Protein AF-0000000077837254 (afdb_homodimer)

Secondary structure (DSSP, 8-state):
-TTSTTTS---GGGTTEEEEEEEEEEETTEEEEEETTS-EEEEEE-TTHHHH----TT-EEEEEEPSS-TTEEEEEEEE-HHHHHHHHHTT-S-TT------------/-GGGSGGG---GGGTTEEEEEEEEEEETTEEEEEETTS-EEEEEE-TTHHHH----TT-EEEEEEPSS-TTEEEEEEEE-HHHHHHHHHTT-S-TT------------

Organism: Podarcis muralis (NCBI:txid64176)

pLDDT: mean 82.08, std 22.75, range [23.94, 98.81]

InterPro domains:
  IPR001253 Translation initiation factor 1A (eIF-1A) [MF_00216] (2-94)
  IPR001253 Translation initiation factor 1A (eIF-1A) [PTHR21668] (12-105)
  IPR001253 Translation initiation factor 1A (eIF-1A) [SM00652] (12-94)
  IPR001253 Translation initiation factor 1A (eIF-1A) [TIGR00523] (13-94)
  IPR001253 Translation initiation factor 1A (eIF-1A) [cd05793] (17-93)
  IPR006196 RNA-binding domain, S1, IF1 type [PF01176] (16-77)
  IPR006196 RNA-binding domain, S1, IF1 type [PS50832] (6-80)
  IPR012340 Nucleic acid-binding, OB-fold [G3DSA:2.40.50.140] (2-107)
  IPR012340 Nucleic acid-binding, OB-fold [SSF50249] (5-106)
  IPR018104 Translation initiation factor 1A (eIF-1A), conserved site [PS01262] (25-47)

Structure (mmCIF, N/CA/C/O backbone):
data_AF-0000000077837254-model_v1
#
loop_
_entity.id
_entity.type
_entity.pdbx_description
1 polymer 'Eukaryotic translation initiation factor 4C'
#
loop_
_atom_site.group_PDB
_atom_site.id
_atom_site.type_symbol
_atom_site.label_atom_id
_atom_site.label_alt_id
_atom_site.label_comp_id
_atom_site.label_asym_id
_atom_site.label_entity_id
_atom_site.label_seq_id
_atom_site.pdbx_PDB_ins_code
_atom_site.Cartn_x
_atom_site.Cartn_y
_atom_site.Cartn_z
_atom_site.occupancy
_atom_site.B_iso_or_equiv
_atom_site.auth_seq_id
_atom_site.auth_comp_id
_atom_site.auth_asym_id
_atom_site.auth_atom_id
_atom_site.pdbx_PDB_model_num
ATOM 1 N N . SER A 1 1 ? 32.969 1.731 4.977 1 23.97 1 SER A N 1
ATOM 2 C CA . SER A 1 1 ? 32.344 0.617 4.262 1 23.97 1 SER A CA 1
ATOM 3 C C . SER A 1 1 ? 30.891 0.903 3.941 1 23.97 1 SER A C 1
ATOM 5 O O . SER A 1 1 ? 30.094 1.188 4.84 1 23.97 1 SER A O 1
ATOM 7 N N . PRO A 1 2 ? 30.578 1.571 2.73 1 28.77 2 PRO A N 1
ATOM 8 C CA . PRO A 1 2 ? 29.453 2.449 2.398 1 28.77 2 PRO A CA 1
ATOM 9 C C . PRO A 1 2 ? 28.109 1.746 2.51 1 28.77 2 PRO A C 1
ATOM 11 O O . PRO A 1 2 ? 27.094 2.25 2.004 1 28.77 2 PRO A O 1
ATOM 14 N N . ASN A 1 3 ? 28.156 0.461 2.896 1 29.22 3 ASN A N 1
ATOM 15 C CA . ASN A 1 3 ? 27.172 -0.615 2.805 1 29.22 3 ASN A CA 1
ATOM 16 C C . ASN A 1 3 ? 25.922 -0.305 3.619 1 29.22 3 ASN A C 1
ATOM 18 O O . ASN A 1 3 ? 24.891 -0.941 3.436 1 29.22 3 AS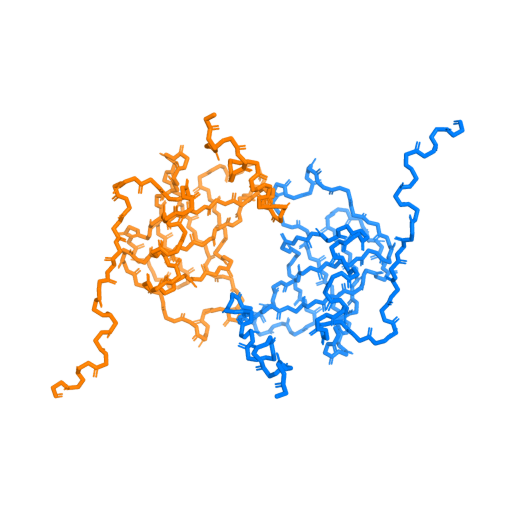N A O 1
ATOM 22 N N . ASN A 1 4 ? 26.156 0.055 4.84 1 29.45 4 ASN A N 1
ATOM 23 C CA . ASN A 1 4 ? 25.188 -0.018 5.918 1 29.45 4 ASN A CA 1
ATOM 24 C C . ASN A 1 4 ? 24.016 0.94 5.688 1 29.45 4 ASN A C 1
ATOM 26 O O . ASN A 1 4 ? 23.203 1.165 6.582 1 29.45 4 ASN A O 1
ATOM 30 N N . ILE A 1 5 ? 24.344 1.927 4.938 1 29.38 5 ILE A N 1
ATOM 31 C CA . ILE A 1 5 ? 23.328 2.975 4.898 1 29.38 5 ILE A CA 1
ATOM 32 C C . ILE A 1 5 ? 22 2.393 4.414 1 29.38 5 ILE A C 1
ATOM 34 O O . ILE A 1 5 ? 20.938 2.775 4.898 1 29.38 5 ILE A O 1
ATOM 38 N N . TYR A 1 6 ? 22.172 1.662 3.24 1 33.12 6 TYR A N 1
ATOM 39 C CA . TYR A 1 6 ? 20.938 1.201 2.623 1 33.12 6 TYR A CA 1
ATOM 40 C C . TYR A 1 6 ? 20.25 0.156 3.494 1 33.12 6 TYR A C 1
ATOM 42 O O . TYR A 1 6 ? 19.25 -0.438 3.09 1 33.12 6 TYR A O 1
ATOM 50 N N . LYS A 1 7 ? 20.969 -0.587 4.305 1 33.69 7 LYS A N 1
ATOM 51 C CA . LYS A 1 7 ? 20.438 -1.605 5.207 1 33.69 7 LYS A CA 1
ATOM 52 C C . LYS A 1 7 ? 19.266 -1.068 6.004 1 33.69 7 LYS A C 1
ATOM 54 O O . LYS A 1 7 ? 18.297 -1.795 6.262 1 33.69 7 LYS A O 1
ATOM 59 N N . ASN A 1 8 ? 19.562 -0.057 6.797 1 32.97 8 ASN A N 1
ATOM 60 C CA . ASN A 1 8 ? 18.5 0.545 7.605 1 32.97 8 ASN A CA 1
ATOM 61 C C . ASN A 1 8 ? 17.391 1.116 6.738 1 32.97 8 ASN A C 1
ATOM 63 O O . ASN A 1 8 ? 16.672 2.025 7.16 1 32.97 8 ASN A O 1
ATOM 67 N N . SER A 1 9 ? 17.656 1.183 5.434 1 35.5 9 SER A N 1
ATOM 68 C CA . SER A 1 9 ? 16.547 1.721 4.664 1 35.5 9 SER A CA 1
ATOM 69 C C . SER A 1 9 ? 15.211 1.13 5.133 1 35.5 9 SER A C 1
ATOM 71 O O . SER A 1 9 ? 14.93 -0.045 4.887 1 35.5 9 SER A O 1
ATOM 73 N N . HIS A 1 10 ? 15.062 1.205 6.391 1 37.94 10 HIS A N 1
ATOM 74 C CA . HIS A 1 10 ? 13.688 1.116 6.879 1 37.94 10 HIS A CA 1
ATOM 75 C C . HIS A 1 10 ? 12.688 1.408 5.766 1 37.94 10 HIS A C 1
ATOM 77 O O . HIS A 1 10 ? 12.516 2.562 5.367 1 37.94 10 HIS A O 1
ATOM 83 N N . ILE A 1 11 ? 12.82 0.745 4.738 1 42.47 11 ILE A N 1
ATOM 84 C CA . ILE A 1 11 ? 11.672 0.995 3.869 1 42.47 11 ILE A CA 1
ATOM 85 C C . ILE A 1 11 ? 10.469 1.408 4.711 1 42.47 11 ILE A C 1
ATOM 87 O O . ILE A 1 11 ? 9.93 0.603 5.473 1 42.47 11 ILE A O 1
ATOM 91 N N . TRP A 1 12 ? 10.516 2.5 5.426 1 45.56 12 TR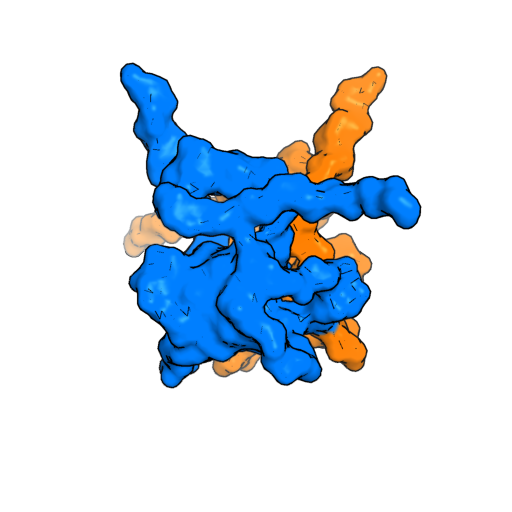P A N 1
ATOM 92 C CA . TRP A 1 12 ? 9.555 3.238 6.238 1 45.56 12 TRP A CA 1
ATOM 93 C C . TRP A 1 12 ? 8.18 2.586 6.184 1 45.56 12 TRP A C 1
ATOM 95 O O . TRP A 1 12 ? 7.5 2.465 7.203 1 45.56 12 TRP A O 1
ATOM 105 N N . GLY A 1 13 ? 7.629 2.568 5.02 1 50.31 13 GLY A N 1
ATOM 106 C CA . GLY A 1 13 ? 6.215 2.398 4.742 1 50.31 13 GLY A CA 1
ATOM 107 C C . GLY A 1 13 ? 5.73 0.974 4.949 1 50.31 13 GLY A C 1
ATOM 108 O O . GLY A 1 13 ? 4.617 0.627 4.559 1 50.31 13 GLY A O 1
ATOM 109 N N . LYS A 1 14 ? 6.664 0.1 5.477 1 61.06 14 LYS A N 1
ATOM 110 C CA . LYS A 1 14 ? 6.297 -1.278 5.164 1 61.06 14 LYS A CA 1
ATOM 111 C C . LYS A 1 14 ? 5.629 -1.952 6.359 1 61.06 14 LYS A C 1
ATOM 113 O O . LYS A 1 14 ? 5.547 -3.18 6.418 1 61.06 14 LYS A O 1
ATOM 118 N N . TYR A 1 15 ? 5.359 -1.243 7.398 1 76.88 15 TYR A N 1
ATOM 119 C CA . TYR A 1 15 ? 4.723 -2.082 8.406 1 76.88 15 TYR A CA 1
ATOM 120 C C . TYR A 1 15 ? 3.459 -2.732 7.859 1 76.88 15 TYR A C 1
ATOM 122 O O . TYR A 1 15 ? 2.65 -2.074 7.199 1 76.88 15 TYR A O 1
ATOM 130 N N . GLY A 1 16 ? 3.41 -3.975 8.055 1 87.44 16 GLY A N 1
ATOM 131 C CA . GLY A 1 16 ? 2.248 -4.742 7.629 1 87.44 16 GLY A CA 1
ATOM 132 C C . GLY A 1 16 ? 2.264 -5.082 6.152 1 87.44 16 GLY A C 1
ATOM 133 O O . GLY A 1 16 ? 1.238 -5.469 5.586 1 87.44 16 GLY A O 1
ATOM 134 N N . GLN A 1 17 ? 3.371 -4.812 5.59 1 90.25 17 GLN A N 1
ATOM 135 C CA . GLN A 1 17 ? 3.49 -5.117 4.164 1 90.25 17 GLN A CA 1
ATOM 136 C C . GLN A 1 17 ? 4.586 -6.148 3.914 1 90.25 17 GLN A C 1
ATOM 138 O O . GLN A 1 17 ? 5.492 -6.316 4.734 1 90.25 17 GLN A O 1
ATOM 143 N N . GLU A 1 18 ? 4.445 -6.938 2.836 1 93.44 18 GLU A N 1
ATOM 144 C CA . GLU A 1 18 ? 5.406 -7.961 2.451 1 93.44 18 GLU A CA 1
ATOM 145 C C . GLU A 1 18 ? 5.547 -8.047 0.934 1 93.44 18 GLU A C 1
ATOM 147 O O . GLU A 1 18 ? 4.559 -7.926 0.207 1 93.44 18 GLU A O 1
ATOM 152 N N . TYR A 1 19 ? 6.789 -8.211 0.525 1 95.5 19 TYR A N 1
ATOM 153 C CA . TYR A 1 19 ? 6.965 -8.586 -0.873 1 95.5 19 TYR A CA 1
ATOM 154 C C . TYR A 1 19 ? 6.543 -10.031 -1.107 1 95.5 19 TYR A C 1
ATOM 156 O O . TYR A 1 19 ? 6.648 -10.867 -0.207 1 95.5 19 TYR A O 1
ATOM 164 N N . ALA A 1 20 ? 6.141 -10.258 -2.305 1 97.62 20 ALA A N 1
ATOM 165 C CA . ALA A 1 20 ? 5.672 -11.602 -2.609 1 97.62 20 ALA A CA 1
ATOM 166 C C . ALA A 1 20 ? 5.812 -11.906 -4.098 1 97.62 20 ALA A C 1
ATOM 168 O O . ALA A 1 20 ? 5.926 -10.992 -4.918 1 97.62 20 ALA A O 1
ATOM 169 N N . GLN A 1 21 ? 5.852 -13.25 -4.387 1 98.25 21 GLN A N 1
ATOM 170 C CA . GLN A 1 21 ? 5.801 -13.766 -5.75 1 98.25 21 GLN A CA 1
ATOM 171 C C . GLN A 1 21 ? 4.434 -14.375 -6.055 1 98.25 21 GLN A C 1
ATOM 173 O O . GLN A 1 21 ? 3.93 -15.195 -5.289 1 98.25 21 GLN A O 1
ATOM 178 N N . VAL A 1 22 ? 3.852 -13.906 -7.172 1 98.38 22 VAL A N 1
ATOM 179 C CA . VAL A 1 22 ? 2.576 -14.492 -7.57 1 98.38 22 VAL A CA 1
ATOM 180 C C . VAL A 1 22 ? 2.785 -15.945 -7.992 1 98.38 22 VAL A C 1
ATOM 182 O O . VAL A 1 22 ? 3.613 -16.234 -8.859 1 98.38 22 VAL A O 1
ATOM 185 N N . ILE A 1 23 ? 1.998 -16.797 -7.43 1 98.25 23 ILE A N 1
ATOM 186 C CA . ILE A 1 23 ? 2.113 -18.234 -7.707 1 98.25 23 ILE A CA 1
ATOM 187 C C . ILE A 1 23 ? 1.042 -18.641 -8.711 1 98.25 23 ILE A C 1
ATOM 189 O O . ILE A 1 23 ? 1.276 -19.516 -9.547 1 98.25 23 ILE A O 1
ATOM 193 N N . LYS A 1 24 ? -0.115 -18.047 -8.531 1 98.38 24 LYS A N 1
ATOM 194 C CA . LYS A 1 24 ? -1.233 -18.453 -9.383 1 98.38 24 LYS A CA 1
ATOM 195 C C . LYS A 1 24 ? -2.336 -17.406 -9.383 1 98.38 24 LYS A C 1
ATOM 197 O O . LYS A 1 24 ? -2.664 -16.844 -8.328 1 98.38 24 LYS A O 1
ATOM 202 N N . MET A 1 25 ? -2.908 -17.281 -10.609 1 98.06 25 MET A N 1
ATOM 203 C CA . MET A 1 25 ? -4.086 -16.438 -10.719 1 98.06 25 MET A CA 1
ATOM 204 C C . MET A 1 25 ? -5.363 -17.234 -10.461 1 98.06 25 MET A C 1
ATOM 206 O O . MET A 1 25 ? -5.512 -18.344 -10.953 1 98.06 25 MET A O 1
ATOM 210 N N . LEU A 1 26 ? -6.301 -16.625 -9.695 1 97.75 26 LEU A N 1
ATOM 211 C CA . LEU A 1 26 ? -7.512 -17.359 -9.328 1 97.75 26 LEU A CA 1
ATOM 212 C C . LEU A 1 26 ? -8.734 -16.766 -10.023 1 97.75 26 LEU A C 1
ATOM 214 O O . LEU A 1 26 ? -9.781 -17.406 -10.102 1 97.75 26 LEU A O 1
ATOM 218 N N . GLY A 1 27 ? -8.562 -15.57 -10.477 1 95.75 27 GLY A N 1
ATOM 219 C CA . GLY A 1 27 ? -9.68 -14.898 -11.117 1 95.75 27 GLY A CA 1
ATOM 220 C C . GLY A 1 27 ? -10.469 -14.016 -10.164 1 95.75 27 GLY A C 1
ATOM 221 O O . GLY A 1 27 ? -10.266 -14.062 -8.953 1 95.75 27 GLY A O 1
ATOM 222 N N . ASN A 1 28 ? -11.273 -13.117 -10.742 1 94.62 28 ASN A N 1
ATOM 223 C CA . ASN A 1 28 ? -12.117 -12.203 -9.977 1 94.62 28 ASN A CA 1
ATOM 224 C C . ASN A 1 28 ? -11.297 -11.352 -9.016 1 94.62 28 ASN A C 1
ATOM 226 O O . ASN A 1 28 ? -11.648 -11.211 -7.84 1 94.62 28 ASN A O 1
ATOM 230 N N . GLY A 1 29 ? -10.086 -10.977 -9.43 1 94.06 29 GLY A N 1
ATOM 231 C CA . GLY A 1 29 ? -9.234 -10.109 -8.633 1 94.06 29 GLY A CA 1
ATOM 232 C C . GLY A 1 29 ? -8.5 -10.844 -7.523 1 94.06 29 GLY A C 1
ATOM 233 O O . GLY A 1 29 ? -8.102 -10.242 -6.527 1 94.06 29 GLY A O 1
ATOM 234 N N . ARG A 1 30 ? -8.438 -12.047 -7.645 1 97.38 30 ARG A N 1
ATOM 235 C CA . ARG A 1 30 ? -7.777 -12.836 -6.617 1 97.38 30 ARG A CA 1
ATOM 236 C C . ARG A 1 30 ? -6.578 -13.586 -7.195 1 97.38 30 ARG A C 1
ATOM 238 O O . ARG A 1 30 ? -6.551 -13.898 -8.391 1 97.38 30 ARG A O 1
ATOM 245 N N . LEU A 1 31 ? -5.617 -13.789 -6.375 1 98.38 31 LEU A N 1
ATOM 246 C CA . LEU A 1 31 ? -4.441 -14.586 -6.719 1 98.38 31 LEU A CA 1
ATOM 247 C C . LEU A 1 31 ? -3.836 -15.227 -5.477 1 98.38 31 LEU A C 1
ATOM 249 O O . LEU A 1 31 ? -4.191 -14.867 -4.352 1 98.38 31 LEU A O 1
ATOM 253 N N . GLU A 1 32 ? -3.057 -16.188 -5.629 1 98.81 32 GLU A N 1
ATOM 254 C CA . GLU A 1 32 ? -2.197 -16.75 -4.594 1 98.81 32 GLU A CA 1
ATOM 255 C C . GLU A 1 32 ? -0.757 -16.266 -4.746 1 98.81 32 GLU A C 1
ATOM 257 O O . GLU A 1 32 ? -0.212 -16.266 -5.852 1 98.81 32 GLU A O 1
ATOM 262 N N . ALA A 1 33 ? -0.198 -15.898 -3.641 1 98.62 33 ALA A N 1
ATOM 263 C CA . ALA A 1 33 ? 1.182 -15.422 -3.676 1 98.62 33 ALA A CA 1
ATOM 264 C C . ALA A 1 33 ? 2.006 -16.031 -2.547 1 98.62 33 ALA A C 1
ATOM 266 O O . ALA A 1 33 ? 1.485 -16.281 -1.458 1 98.62 33 ALA A O 1
ATOM 267 N N . LEU A 1 34 ? 3.246 -16.266 -2.801 1 98.38 34 LEU A N 1
ATOM 268 C CA . LEU A 1 34 ? 4.219 -16.641 -1.78 1 98.38 34 LEU A CA 1
ATOM 269 C C . LEU A 1 34 ? 4.992 -15.414 -1.296 1 98.38 34 LEU A C 1
ATOM 271 O O . LEU A 1 34 ? 5.785 -14.844 -2.045 1 98.38 34 LEU A O 1
ATOM 275 N N . CYS A 1 35 ? 4.688 -15.109 -0.062 1 97.5 35 CYS A N 1
ATOM 276 C CA . CYS A 1 35 ? 5.422 -13.992 0.526 1 97.5 35 CYS A CA 1
ATOM 277 C C . CYS A 1 35 ? 6.836 -14.414 0.913 1 97.5 35 CYS A C 1
ATOM 279 O O . CYS A 1 35 ? 7.074 -15.586 1.236 1 97.5 35 CYS A O 1
ATOM 281 N N . PHE A 1 36 ? 7.707 -13.469 0.94 1 95.88 36 PHE A N 1
ATOM 282 C CA . PHE A 1 36 ? 9.102 -13.828 1.157 1 95.88 36 PHE A CA 1
ATOM 283 C C . PHE A 1 36 ? 9.406 -13.961 2.646 1 95.88 36 PHE A C 1
ATOM 285 O O . PHE A 1 36 ? 10.547 -14.211 3.035 1 95.88 36 PHE A O 1
ATOM 292 N N . ASP A 1 37 ? 8.344 -13.812 3.395 1 94.25 37 ASP A N 1
ATOM 293 C CA . ASP A 1 37 ? 8.43 -14.289 4.773 1 94.25 37 ASP A CA 1
ATOM 294 C C . ASP A 1 37 ? 8.164 -15.789 4.852 1 94.25 37 ASP A C 1
ATOM 296 O O . ASP A 1 37 ? 8.156 -16.375 5.941 1 94.25 37 ASP A O 1
ATOM 300 N N . GLY A 1 38 ? 7.805 -16.344 3.734 1 95.94 38 GLY A N 1
ATOM 301 C CA . GLY A 1 38 ? 7.66 -17.781 3.635 1 95.94 38 GLY A CA 1
ATOM 302 C C . GLY A 1 38 ? 6.215 -18.25 3.672 1 95.94 38 GLY A C 1
ATOM 303 O O . GLY A 1 38 ? 5.934 -19.438 3.535 1 95.94 38 GLY A O 1
ATOM 304 N N . VAL A 1 39 ? 5.301 -17.344 3.74 1 97.38 39 VAL A N 1
ATOM 305 C CA . VAL A 1 39 ? 3.896 -17.703 3.895 1 97.38 39 VAL A CA 1
ATOM 306 C C . VAL A 1 39 ? 3.17 -17.547 2.562 1 97.38 39 VAL A C 1
ATOM 308 O O . VAL A 1 39 ? 3.307 -16.516 1.892 1 97.38 39 VAL A O 1
ATOM 311 N N . LYS A 1 40 ? 2.484 -18.594 2.229 1 98.31 40 LYS A N 1
ATOM 312 C CA . LYS A 1 40 ? 1.592 -18.516 1.075 1 98.31 40 LYS A CA 1
ATOM 313 C C . LYS A 1 40 ? 0.246 -17.906 1.458 1 98.31 40 LYS A C 1
ATOM 315 O O . LYS A 1 40 ? -0.373 -18.328 2.439 1 98.31 40 LYS A O 1
ATOM 320 N N . ARG A 1 41 ? -0.187 -16.922 0.69 1 98.56 41 ARG A N 1
ATOM 321 C CA . ARG A 1 41 ? -1.412 -16.219 1.062 1 98.56 41 ARG A CA 1
ATOM 322 C C . ARG A 1 41 ? -2.344 -16.078 -0.136 1 98.56 41 ARG A C 1
ATOM 324 O O . ARG A 1 41 ? -1.886 -15.859 -1.26 1 98.56 41 ARG A O 1
ATOM 331 N N . LEU A 1 42 ? -3.691 -16.156 0.124 1 98.44 42 LEU A N 1
ATOM 332 C CA . LEU A 1 42 ? -4.711 -15.688 -0.813 1 98.44 42 LEU A CA 1
ATOM 333 C C . LEU A 1 42 ? -4.781 -14.164 -0.829 1 98.44 42 LEU A C 1
ATOM 335 O O . LEU A 1 42 ? -5.023 -13.539 0.205 1 98.44 42 LEU A O 1
ATOM 339 N N . CYS A 1 43 ? -4.609 -13.609 -1.987 1 97.81 43 CYS A N 1
ATOM 340 C CA . CYS A 1 43 ? -4.531 -12.156 -2.084 1 97.81 43 CYS A CA 1
ATOM 341 C C . CYS A 1 43 ? -5.664 -11.602 -2.939 1 97.81 43 CYS A C 1
ATOM 343 O O . CYS A 1 43 ? -6.098 -12.25 -3.896 1 97.81 43 CYS A O 1
ATOM 345 N N . HIS A 1 44 ? -6.055 -10.398 -2.527 1 95 44 HIS A N 1
ATOM 346 C CA . HIS A 1 44 ? -7.023 -9.641 -3.312 1 95 44 HIS A CA 1
ATOM 347 C C . HIS A 1 44 ? -6.383 -8.406 -3.934 1 95 44 HIS A C 1
ATOM 349 O O . HIS A 1 44 ? -5.672 -7.66 -3.252 1 95 44 HIS A O 1
ATOM 355 N N . ILE A 1 45 ? -6.562 -8.32 -5.238 1 93.94 45 ILE A N 1
ATOM 356 C CA . ILE A 1 45 ? -6.086 -7.113 -5.914 1 93.94 45 ILE A CA 1
ATOM 357 C C . ILE A 1 45 ? -7.031 -5.949 -5.625 1 93.94 45 ILE A C 1
ATOM 359 O O . ILE A 1 45 ? -8.188 -5.965 -6.047 1 93.94 45 ILE A O 1
ATOM 363 N N . ARG A 1 46 ? -6.48 -4.961 -5.07 1 84.19 46 ARG A N 1
ATOM 364 C CA . ARG A 1 46 ? -7.375 -3.947 -4.516 1 84.19 46 ARG A CA 1
ATOM 365 C C . ARG A 1 46 ? -7.574 -2.797 -5.5 1 84.19 46 ARG A C 1
ATOM 367 O O . ARG A 1 46 ? -6.629 -2.375 -6.168 1 84.19 46 ARG A O 1
ATOM 374 N N . GLY A 1 47 ? -8.859 -2.453 -5.516 1 83.19 47 GLY A N 1
ATOM 375 C CA . GLY A 1 47 ? -9.266 -1.157 -6.035 1 83.19 47 GLY A CA 1
ATOM 376 C C . GLY A 1 47 ? -8.984 -0.993 -7.516 1 83.19 47 GLY A C 1
ATOM 377 O O . GLY A 1 47 ? -9.336 -1.858 -8.32 1 83.19 47 GLY A O 1
ATOM 378 N N . LYS A 1 48 ? -8.398 0.161 -7.73 1 87.19 48 LYS A N 1
ATOM 379 C CA . LYS A 1 48 ? -8.172 0.586 -9.109 1 87.19 48 LYS A CA 1
ATOM 380 C C . LYS A 1 48 ? -6.961 -0.121 -9.711 1 87.19 48 LYS A C 1
ATOM 382 O O . LYS A 1 48 ? -6.773 -0.119 -10.93 1 87.19 48 LYS A O 1
ATOM 387 N N . LEU A 1 49 ? -6.285 -0.808 -8.852 1 86.81 49 LEU A N 1
ATOM 388 C CA . LEU A 1 49 ? -5.18 -1.609 -9.359 1 86.81 49 LEU A CA 1
ATOM 389 C C . LEU A 1 49 ? -5.68 -2.684 -10.32 1 86.81 49 LEU A C 1
ATOM 391 O O . LEU A 1 49 ? -5.008 -3.008 -11.297 1 86.81 49 LEU A O 1
ATOM 395 N N . ARG A 1 50 ? -6.789 -3.217 -10.039 1 88.62 50 ARG A N 1
ATOM 396 C CA . ARG A 1 50 ? -7.336 -4.301 -10.852 1 88.62 50 ARG A CA 1
ATOM 397 C C . ARG A 1 50 ? -7.629 -3.832 -12.273 1 88.62 50 ARG A C 1
ATOM 399 O O . ARG A 1 50 ? -7.531 -4.613 -13.219 1 88.62 50 ARG A O 1
ATOM 406 N N . LYS A 1 51 ? -7.922 -2.596 -12.406 1 86.38 51 LYS A N 1
ATOM 407 C CA . LYS A 1 51 ? -8.289 -2.062 -13.711 1 86.38 51 LYS A CA 1
ATOM 408 C C . LYS A 1 51 ? -7.066 -1.538 -14.461 1 86.38 51 LYS A C 1
ATOM 410 O O . LYS A 1 51 ? -7.074 -1.447 -15.688 1 86.38 51 LYS A O 1
ATOM 415 N N . LYS A 1 52 ? -6.07 -1.322 -13.758 1 84.5 52 LYS A N 1
ATOM 416 C CA . LYS A 1 52 ? -4.98 -0.564 -14.367 1 84.5 52 LYS A CA 1
ATOM 417 C C . LYS A 1 52 ? -3.742 -1.434 -14.555 1 84.5 52 LYS A C 1
ATOM 419 O O . LYS A 1 52 ? -2.971 -1.229 -15.492 1 84.5 52 LYS A O 1
ATOM 424 N N . VAL A 1 53 ? -3.514 -2.264 -13.68 1 85.75 53 VAL A N 1
ATOM 425 C CA . VAL A 1 53 ? -2.268 -3.021 -13.727 1 85.75 53 VAL A CA 1
ATOM 426 C C . VAL A 1 53 ? -2.566 -4.496 -14 1 85.75 53 VAL A C 1
ATOM 428 O O . VAL A 1 53 ? -3.336 -5.125 -13.266 1 85.75 53 VAL A O 1
ATOM 431 N N . TRP A 1 54 ? -1.982 -4.988 -15.008 1 90.06 54 TRP A N 1
ATOM 432 C CA . TRP A 1 54 ? -2.07 -6.414 -15.289 1 90.06 54 TRP A CA 1
ATOM 433 C C . TRP A 1 54 ? -1.062 -7.199 -14.461 1 90.06 54 TRP A C 1
ATOM 435 O O . TRP A 1 54 ? 0.135 -6.902 -14.484 1 90.06 54 TRP A O 1
ATOM 445 N N . ILE A 1 55 ? -1.571 -8.062 -13.75 1 93.75 55 ILE A N 1
ATOM 446 C CA . ILE A 1 55 ? -0.732 -8.914 -12.914 1 93.75 55 ILE A CA 1
ATOM 447 C C . ILE A 1 55 ? -0.775 -10.352 -13.422 1 93.75 55 ILE A C 1
ATOM 449 O O . ILE A 1 55 ? -1.847 -10.875 -13.734 1 93.75 55 ILE A O 1
ATOM 453 N N . ASN A 1 56 ? 0.408 -10.992 -13.445 1 96 56 ASN A N 1
ATOM 454 C CA . ASN A 1 56 ? 0.543 -12.359 -13.938 1 96 56 ASN A CA 1
ATOM 455 C C . ASN A 1 56 ? 1.312 -13.234 -12.953 1 96 56 ASN A C 1
ATOM 457 O O . ASN A 1 56 ? 1.913 -12.734 -12.008 1 96 56 ASN A O 1
ATOM 461 N N . THR A 1 57 ? 1.212 -14.547 -13.18 1 96.88 57 THR A N 1
ATOM 462 C CA . THR A 1 57 ? 2.035 -15.492 -12.43 1 96.88 57 THR A CA 1
ATOM 463 C C . THR A 1 57 ? 3.51 -15.117 -12.523 1 96.88 57 THR A C 1
ATOM 465 O O . THR A 1 57 ? 3.988 -14.703 -13.578 1 96.88 57 THR A O 1
ATOM 468 N N . SER A 1 58 ? 4.203 -15.164 -11.406 1 97.38 58 SER A N 1
ATOM 469 C CA . SER A 1 58 ? 5.637 -14.961 -11.234 1 97.38 58 SER A CA 1
ATOM 470 C C . SER A 1 58 ? 5.969 -13.484 -11.062 1 97.38 58 SER A C 1
ATOM 472 O O . SER A 1 58 ? 7.105 -13.125 -10.758 1 97.38 58 SER A O 1
ATOM 474 N N . ASP A 1 59 ? 4.973 -12.648 -11.227 1 96.06 59 ASP A N 1
ATOM 475 C CA . ASP A 1 59 ? 5.223 -11.234 -10.961 1 96.06 59 ASP A CA 1
ATOM 476 C C . ASP A 1 59 ? 5.617 -11.016 -9.5 1 96.06 59 ASP A C 1
ATOM 478 O O . ASP A 1 59 ? 5.258 -11.805 -8.633 1 96.06 59 ASP A O 1
ATOM 482 N N . ILE A 1 60 ? 6.387 -9.906 -9.305 1 96.12 60 ILE A N 1
ATOM 483 C CA . ILE A 1 60 ? 6.723 -9.453 -7.961 1 96.12 60 ILE A CA 1
ATOM 484 C C . ILE A 1 60 ? 5.75 -8.367 -7.527 1 96.12 60 ILE A C 1
ATOM 486 O O . ILE A 1 60 ? 5.512 -7.402 -8.266 1 96.12 60 ILE A O 1
ATOM 490 N N . ILE A 1 61 ? 5.148 -8.586 -6.301 1 95.19 61 ILE A N 1
ATOM 491 C CA . ILE A 1 61 ? 4.152 -7.645 -5.801 1 95.19 61 ILE A CA 1
ATOM 492 C C . ILE A 1 61 ? 4.461 -7.285 -4.348 1 95.19 61 ILE A C 1
ATOM 494 O O . ILE A 1 61 ? 5.238 -7.973 -3.686 1 95.19 61 ILE A O 1
ATOM 498 N N . LEU A 1 62 ? 3.91 -6.172 -3.947 1 92.88 62 LEU A N 1
ATOM 499 C CA . LEU A 1 62 ? 3.803 -5.805 -2.539 1 92.88 62 LEU A CA 1
ATOM 500 C C . LEU A 1 62 ? 2.396 -6.078 -2.014 1 92.88 62 LEU A C 1
ATOM 502 O O . LEU A 1 62 ? 1.408 -5.699 -2.648 1 92.88 62 LEU A O 1
ATOM 506 N N . VAL A 1 63 ? 2.318 -6.695 -0.883 1 95.06 63 VAL A N 1
ATOM 507 C CA . VAL A 1 63 ? 0.998 -6.984 -0.333 1 95.06 63 VAL A CA 1
ATOM 508 C C . VAL A 1 63 ? 0.875 -6.375 1.062 1 95.06 63 VAL A C 1
ATOM 510 O O . VAL A 1 63 ? 1.87 -6.238 1.777 1 95.06 63 VAL A O 1
ATOM 513 N N . GLY A 1 64 ? -0.286 -6.02 1.413 1 93.31 64 GLY A N 1
ATOM 514 C CA . GLY A 1 64 ? -0.642 -5.637 2.77 1 93.31 64 GLY A CA 1
ATOM 515 C C . GLY A 1 64 ? -1.243 -6.777 3.572 1 93.31 64 GLY A C 1
ATOM 516 O O . GLY A 1 64 ? -2.26 -7.352 3.178 1 93.31 64 GLY A O 1
ATOM 517 N N . LEU A 1 65 ? -0.665 -6.973 4.703 1 94.19 65 LEU A N 1
ATOM 518 C CA . LEU A 1 65 ? -1.116 -8.086 5.531 1 94.19 65 LEU A CA 1
ATOM 519 C C . LEU A 1 65 ? -2.375 -7.715 6.305 1 94.19 65 LEU A C 1
ATOM 521 O O . LEU A 1 65 ? -2.535 -6.562 6.723 1 94.19 65 LEU A O 1
ATOM 525 N N . ARG A 1 66 ? -3.24 -8.734 6.547 1 91.88 66 ARG A N 1
ATOM 526 C CA . ARG A 1 66 ? -4.508 -8.508 7.234 1 91.88 66 ARG A CA 1
ATOM 527 C C . ARG A 1 66 ? -4.391 -8.812 8.727 1 91.88 66 ARG A C 1
ATOM 529 O O . ARG A 1 66 ? -3.521 -9.586 9.133 1 91.88 66 ARG A O 1
ATOM 536 N N . ASP A 1 67 ? -5.406 -8.234 9.461 1 88.75 67 ASP A N 1
ATOM 537 C CA . ASP A 1 67 ? -5.523 -8.539 10.883 1 88.75 6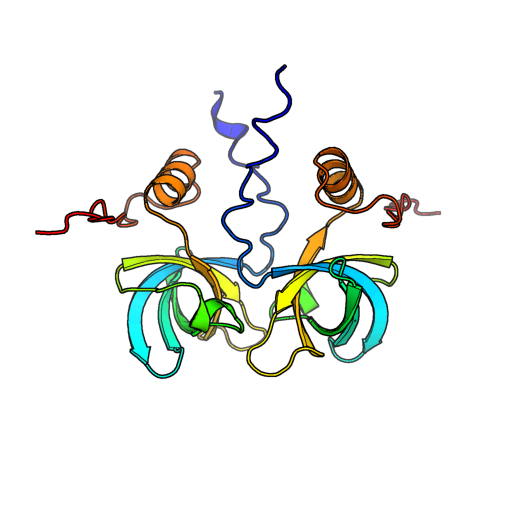7 ASP A CA 1
ATOM 538 C C . ASP A 1 67 ? -6.289 -9.836 11.109 1 88.75 67 ASP A C 1
ATOM 540 O O . ASP A 1 67 ? -7.387 -10.016 10.57 1 88.75 67 ASP A O 1
ATOM 544 N N . TYR A 1 68 ? -5.797 -10.672 11.797 1 89.62 68 TYR A N 1
ATOM 545 C CA . TYR A 1 68 ? -6.445 -11.883 12.289 1 89.62 68 TYR A CA 1
ATOM 546 C C . TYR A 1 68 ? -6.594 -12.914 11.172 1 89.62 68 TYR A C 1
ATOM 548 O O . TYR A 1 68 ? -7.316 -13.906 11.328 1 89.62 68 TYR A O 1
ATOM 556 N N . GLN A 1 69 ? -6.129 -12.664 9.93 1 93.69 69 GLN A N 1
ATOM 557 C CA . GLN A 1 69 ? -6.133 -13.594 8.805 1 93.69 69 GLN A CA 1
ATOM 558 C C . GLN A 1 69 ? -4.754 -13.664 8.148 1 93.69 69 GLN A C 1
ATOM 560 O O . GLN A 1 69 ? -4.539 -13.102 7.078 1 93.69 69 GLN A O 1
ATOM 565 N N . ASP A 1 70 ? -4.02 -14.547 8.648 1 93.5 70 ASP A N 1
ATOM 566 C CA . ASP A 1 70 ? -2.621 -14.594 8.234 1 93.5 70 ASP A CA 1
ATOM 567 C C . ASP A 1 70 ? -2.477 -15.203 6.844 1 93.5 70 ASP A C 1
ATOM 569 O O . ASP A 1 70 ? -1.464 -15 6.172 1 93.5 70 ASP A O 1
ATOM 573 N N . ASN A 1 71 ? -3.516 -15.891 6.48 1 97 71 ASN A N 1
ATOM 574 C CA . ASN A 1 71 ? -3.443 -16.578 5.191 1 97 71 ASN A CA 1
ATOM 575 C C . ASN A 1 71 ? -4.012 -15.711 4.066 1 97 71 ASN A C 1
ATOM 577 O O . ASN A 1 71 ? -4.156 -16.172 2.938 1 97 71 ASN A O 1
ATOM 581 N N . LYS A 1 72 ? -4.309 -14.461 4.359 1 96.62 72 LYS A N 1
ATOM 582 C CA . LYS A 1 72 ? -4.84 -13.555 3.35 1 96.62 72 LYS A CA 1
ATOM 583 C C . LYS A 1 72 ? -4.078 -12.227 3.346 1 96.62 72 LYS A C 1
ATOM 585 O O . LYS A 1 72 ? -3.48 -11.844 4.355 1 96.62 72 LYS A O 1
ATOM 590 N N . ALA A 1 73 ? -4.109 -11.523 2.193 1 96.12 73 ALA A N 1
ATOM 591 C CA . ALA A 1 73 ? -3.463 -10.227 2.045 1 96.12 73 ALA A CA 1
ATOM 592 C C . ALA A 1 73 ? -4.09 -9.43 0.903 1 96.12 73 ALA A C 1
ATOM 594 O O . ALA A 1 73 ? -4.941 -9.945 0.172 1 96.12 73 ALA A O 1
ATOM 595 N N . ASP A 1 74 ? -3.74 -8.18 0.805 1 93.94 74 ASP A N 1
ATOM 596 C CA . ASP A 1 74 ? -4.191 -7.297 -0.27 1 93.94 74 ASP A CA 1
ATOM 597 C C . ASP A 1 74 ? -3.012 -6.805 -1.106 1 93.94 74 ASP A C 1
ATOM 599 O O . ASP A 1 74 ? -1.999 -6.363 -0.56 1 93.94 74 ASP A O 1
ATOM 603 N N . VAL A 1 75 ? -3.234 -6.852 -2.365 1 94.69 75 VAL A N 1
ATOM 604 C CA . VAL A 1 75 ? -2.168 -6.398 -3.252 1 94.69 75 VAL A CA 1
ATOM 605 C C . VAL A 1 75 ? -2.131 -4.871 -3.275 1 94.69 75 VAL A C 1
ATOM 607 O O . VAL A 1 75 ? -3.152 -4.223 -3.514 1 94.69 75 VAL A O 1
ATOM 610 N N . ILE A 1 76 ? -1.055 -4.402 -3.072 1 89.69 76 ILE A N 1
ATOM 611 C CA . ILE A 1 76 ? -0.855 -2.959 -3.012 1 89.69 76 ILE A CA 1
ATOM 612 C C . ILE A 1 76 ? -0.265 -2.465 -4.332 1 89.69 76 ILE A C 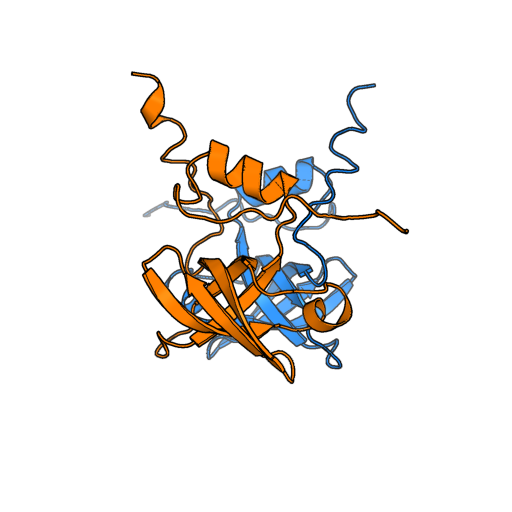1
ATOM 614 O O . ILE A 1 76 ? -0.696 -1.44 -4.863 1 89.69 76 ILE A O 1
ATOM 618 N N . LEU A 1 77 ? 0.75 -3.164 -4.875 1 90.06 77 LEU A N 1
ATOM 619 C CA . LEU A 1 77 ? 1.339 -2.756 -6.145 1 90.06 77 LEU A CA 1
ATOM 620 C C . LEU A 1 77 ? 2.121 -3.902 -6.773 1 90.06 77 LEU A C 1
ATOM 622 O O . LEU A 1 77 ? 2.422 -4.895 -6.109 1 90.06 77 LEU A O 1
ATOM 626 N N . LYS A 1 78 ? 2.381 -3.723 -8.031 1 92.31 78 LYS A N 1
ATOM 627 C CA . LYS A 1 78 ? 3.223 -4.621 -8.82 1 92.31 78 LYS A CA 1
ATOM 628 C C . LYS A 1 78 ? 4.555 -3.961 -9.164 1 92.31 78 LYS A C 1
ATOM 630 O O . LYS A 1 78 ? 4.598 -2.768 -9.477 1 92.31 78 LYS A O 1
ATOM 635 N N . TYR A 1 79 ? 5.621 -4.727 -9.141 1 92.5 79 TYR A N 1
ATOM 636 C CA . TYR A 1 79 ? 6.934 -4.266 -9.578 1 92.5 79 TYR A CA 1
ATOM 637 C C . TYR A 1 79 ? 7.273 -4.812 -10.961 1 92.5 79 TYR A C 1
ATOM 639 O O . TYR A 1 79 ? 7.07 -6 -11.234 1 92.5 79 TYR A O 1
ATOM 647 N N . ASN A 1 80 ? 7.773 -3.881 -11.773 1 90.25 80 ASN A N 1
ATOM 648 C CA . ASN A 1 80 ? 8.305 -4.383 -13.039 1 90.25 80 ASN A CA 1
ATOM 649 C C . ASN A 1 80 ? 9.672 -5.027 -12.859 1 90.25 80 ASN A C 1
ATOM 651 O O . ASN A 1 80 ? 10.227 -5.02 -11.758 1 90.25 80 ASN A O 1
ATOM 655 N N . ALA A 1 81 ? 10.195 -5.523 -13.953 1 92.5 81 ALA A N 1
ATOM 656 C CA . ALA A 1 81 ? 11.438 -6.293 -13.875 1 92.5 81 ALA A CA 1
ATOM 657 C C . ALA A 1 81 ? 12.586 -5.43 -13.359 1 92.5 81 ALA A C 1
ATOM 659 O O . ALA A 1 81 ? 13.375 -5.871 -12.523 1 92.5 81 ALA A O 1
ATOM 660 N N . ASP A 1 82 ? 12.688 -4.184 -13.922 1 90.19 82 ASP A N 1
ATOM 661 C CA . ASP A 1 82 ? 13.758 -3.295 -13.484 1 90.19 82 ASP A CA 1
ATOM 662 C C . ASP A 1 82 ? 13.625 -2.963 -12 1 90.19 82 ASP A C 1
ATOM 664 O O . ASP A 1 82 ? 14.617 -2.955 -11.266 1 90.19 82 ASP A O 1
ATOM 668 N N . GLU A 1 83 ? 12.398 -2.742 -11.57 1 89.62 83 GLU A N 1
ATOM 669 C CA . GLU A 1 83 ? 12.133 -2.457 -10.164 1 89.62 83 GLU A CA 1
ATOM 670 C C . GLU A 1 83 ? 12.461 -3.656 -9.289 1 89.62 83 GLU A C 1
ATOM 672 O O . GLU A 1 83 ? 13.078 -3.506 -8.227 1 89.62 83 GLU A O 1
ATOM 677 N N . ALA A 1 84 ? 12.094 -4.773 -9.711 1 93 84 ALA A N 1
ATOM 678 C CA . ALA A 1 84 ? 12.367 -6.004 -8.977 1 93 84 ALA A CA 1
ATOM 679 C C . ALA A 1 84 ? 13.867 -6.254 -8.859 1 93 84 ALA A C 1
ATOM 681 O O . ALA A 1 84 ? 14.352 -6.672 -7.805 1 93 84 ALA A O 1
ATOM 682 N N . ARG A 1 85 ? 14.578 -5.941 -9.852 1 94.19 85 ARG A N 1
ATOM 683 C CA . ARG A 1 85 ? 16.031 -6.098 -9.805 1 94.19 85 ARG A CA 1
ATOM 684 C C . ARG A 1 85 ? 16.641 -5.152 -8.789 1 94.19 85 ARG A C 1
ATOM 686 O O . ARG A 1 85 ? 17.562 -5.531 -8.062 1 94.19 85 ARG A O 1
ATOM 693 N N . SER A 1 86 ? 16.156 -3.971 -8.852 1 91.81 86 SER A N 1
ATOM 694 C CA . SER A 1 86 ? 16.625 -2.996 -7.879 1 91.81 86 SER A CA 1
ATOM 695 C C . SER A 1 86 ? 16.359 -3.463 -6.453 1 91.81 86 SER A C 1
ATOM 697 O O . SER A 1 86 ? 17.219 -3.348 -5.582 1 91.81 86 SER A O 1
ATOM 699 N N . LEU A 1 87 ? 15.18 -3.994 -6.238 1 90.94 87 LEU A N 1
ATOM 700 C CA . LEU A 1 87 ? 14.828 -4.52 -4.922 1 90.94 87 LEU A CA 1
ATOM 701 C C . LEU A 1 87 ? 15.766 -5.66 -4.531 1 90.94 87 LEU A C 1
ATOM 703 O O . LEU A 1 87 ? 16.188 -5.754 -3.375 1 90.94 87 LEU A O 1
ATOM 707 N N . LYS A 1 88 ? 16.047 -6.445 -5.422 1 91.81 88 LYS A N 1
ATOM 708 C CA . LYS A 1 88 ? 16.953 -7.559 -5.172 1 91.81 88 LYS A CA 1
ATOM 709 C C . LYS A 1 88 ? 18.359 -7.055 -4.852 1 91.81 88 LYS A C 1
ATOM 711 O O . LYS A 1 88 ? 18.984 -7.531 -3.908 1 91.81 88 LYS A O 1
ATOM 716 N N . ALA A 1 89 ? 18.812 -6.098 -5.59 1 91.75 89 ALA A N 1
ATOM 717 C CA . ALA A 1 89 ? 20.141 -5.523 -5.395 1 91.75 89 ALA A CA 1
ATOM 718 C C . ALA A 1 89 ? 20.266 -4.91 -4.008 1 91.75 89 ALA A C 1
ATOM 720 O O . ALA A 1 89 ? 21.344 -4.945 -3.406 1 91.75 89 ALA A O 1
ATOM 721 N N . TYR A 1 90 ? 19.156 -4.461 -3.525 1 90.38 90 TYR A N 1
ATOM 722 C CA . TYR A 1 90 ? 19.172 -3.826 -2.211 1 90.38 90 TYR A CA 1
ATOM 723 C C . TYR A 1 90 ? 18.969 -4.855 -1.106 1 90.38 90 TYR A C 1
ATOM 725 O O . TYR A 1 90 ? 18.891 -4.504 0.074 1 90.38 90 TYR A O 1
ATOM 733 N N . GLY A 1 91 ? 18.766 -6.07 -1.475 1 90.69 91 GLY A N 1
ATOM 734 C CA . GLY A 1 91 ? 18.625 -7.145 -0.504 1 90.69 91 GLY A CA 1
ATOM 735 C C . GLY A 1 91 ? 17.219 -7.316 -0.002 1 90.69 91 GLY A C 1
ATOM 736 O O . GLY A 1 91 ? 16.984 -8.016 0.988 1 90.69 91 GLY A O 1
ATOM 737 N N . GLU A 1 92 ? 16.266 -6.668 -0.734 1 90.75 92 GLU A N 1
ATOM 738 C CA . GLU A 1 92 ? 14.875 -6.727 -0.298 1 90.75 92 GLU A CA 1
ATOM 739 C C . GLU A 1 92 ? 14.211 -8.031 -0.735 1 90.75 92 GLU A C 1
ATOM 741 O O . GLU A 1 92 ? 13.242 -8.477 -0.121 1 90.75 92 GLU A O 1
ATOM 746 N N . LEU A 1 93 ? 14.727 -8.547 -1.76 1 94.75 93 LEU A N 1
ATOM 747 C CA . LEU A 1 93 ? 14.203 -9.82 -2.25 1 94.75 93 LEU A CA 1
ATOM 748 C C . LEU A 1 93 ? 15.227 -10.938 -2.061 1 94.75 93 LEU A C 1
ATOM 750 O O . LEU A 1 93 ? 16.438 -10.703 -2.158 1 94.75 93 LEU A O 1
ATOM 754 N N . PRO A 1 94 ? 14.766 -12.078 -1.795 1 94.44 94 PRO A N 1
ATOM 755 C CA . PRO A 1 94 ? 15.688 -13.211 -1.672 1 94.44 94 PRO A CA 1
ATOM 756 C C . PRO A 1 94 ? 16.281 -13.648 -3.014 1 94.44 94 PRO A C 1
ATOM 758 O O . PRO A 1 94 ? 15.773 -13.242 -4.066 1 94.44 94 PRO A O 1
ATOM 761 N N . GLU A 1 95 ? 17.266 -14.508 -2.959 1 91.25 95 GLU A N 1
ATOM 762 C CA . GLU A 1 95 ? 17.969 -14.977 -4.145 1 91.25 95 GLU A CA 1
ATOM 763 C C . GLU A 1 95 ? 17.047 -15.789 -5.051 1 91.25 95 GLU A C 1
ATOM 765 O O . GLU A 1 95 ? 17.203 -15.766 -6.277 1 91.25 95 GLU A O 1
ATOM 770 N N . HIS A 1 96 ? 16.125 -16.344 -4.5 1 91.19 96 HIS A N 1
ATOM 771 C CA . HIS A 1 96 ? 15.32 -17.266 -5.27 1 91.19 96 HIS A CA 1
ATOM 772 C C . HIS A 1 96 ? 14.156 -16.562 -5.957 1 91.19 96 HIS A C 1
ATOM 774 O O . HIS A 1 96 ? 13.414 -17.172 -6.727 1 91.19 96 HIS A O 1
ATOM 780 N N . ALA A 1 97 ? 14 -15.328 -5.637 1 93.38 97 ALA A N 1
ATOM 781 C CA . ALA A 1 97 ? 12.953 -14.578 -6.324 1 93.38 97 ALA A CA 1
ATOM 782 C C . ALA A 1 97 ? 13.164 -14.602 -7.836 1 93.38 97 ALA A C 1
ATOM 784 O O . ALA A 1 97 ? 14.273 -14.328 -8.32 1 93.38 97 ALA A O 1
ATOM 785 N N . LYS A 1 98 ? 12.102 -14.938 -8.539 1 93.44 98 LYS A N 1
ATOM 786 C CA . LYS A 1 98 ? 12.172 -14.984 -9.992 1 93.44 98 LYS A CA 1
ATOM 787 C C . LYS A 1 98 ? 11.766 -13.648 -10.602 1 93.44 98 LYS A C 1
ATOM 789 O O . LYS A 1 98 ? 10.703 -13.109 -10.289 1 93.44 98 LYS A O 1
ATOM 794 N N . ILE A 1 99 ? 12.648 -13.164 -11.367 1 92.44 99 ILE A N 1
ATOM 795 C CA . ILE A 1 99 ? 12.344 -11.906 -12.039 1 92.44 99 ILE A CA 1
ATOM 796 C C . ILE A 1 99 ? 12.203 -12.156 -13.547 1 92.44 99 ILE A C 1
ATOM 798 O O . ILE A 1 99 ? 13.141 -12.625 -14.188 1 92.44 99 ILE A O 1
ATOM 802 N N . ASN A 1 100 ? 10.953 -12.023 -13.992 1 76.75 100 ASN A N 1
ATOM 803 C CA . ASN A 1 100 ? 10.688 -12.258 -15.406 1 76.75 100 ASN A CA 1
ATOM 804 C C . ASN A 1 100 ? 11.328 -11.18 -16.281 1 76.75 100 ASN A C 1
ATOM 806 O O . ASN A 1 100 ? 11.266 -9.992 -15.953 1 76.75 100 ASN A O 1
ATOM 810 N N . GLU A 1 101 ? 12.266 -11.578 -17.172 1 64.56 101 GLU A N 1
ATOM 811 C CA . GLU A 1 101 ? 12.891 -10.664 -18.109 1 64.56 101 GLU A CA 1
ATOM 812 C C . GLU A 1 101 ? 11.883 -10.156 -19.141 1 64.56 101 GLU A C 1
ATOM 814 O O . GLU A 1 101 ? 12.109 -9.133 -19.797 1 64.56 101 GLU A O 1
ATOM 819 N N . THR A 1 102 ? 10.852 -10.883 -19.5 1 53.91 102 THR A N 1
ATOM 820 C CA . THR A 1 102 ? 10.109 -10.633 -20.719 1 53.91 102 THR A CA 1
ATOM 821 C C . THR A 1 102 ? 9.227 -9.391 -20.578 1 53.91 102 THR A C 1
ATOM 823 O O . THR A 1 102 ? 8.125 -9.469 -20.031 1 53.91 102 THR A O 1
ATOM 826 N N . ASP A 1 103 ? 9.477 -8.391 -19.953 1 49.72 103 ASP A N 1
ATOM 827 C CA . ASP A 1 103 ? 8.531 -7.367 -20.375 1 49.72 103 ASP A CA 1
ATOM 828 C C . ASP A 1 103 ? 8.508 -7.246 -21.891 1 49.72 103 ASP A C 1
ATOM 830 O O . ASP A 1 103 ? 9.352 -6.57 -22.484 1 49.72 103 ASP A O 1
ATOM 834 N N . THR A 1 104 ? 8.414 -8.305 -22.625 1 42.19 104 THR A N 1
ATOM 835 C CA . THR A 1 104 ? 8.43 -8.32 -24.078 1 42.19 104 THR A CA 1
ATOM 836 C C . THR A 1 104 ? 7.434 -7.312 -24.641 1 42.19 104 THR A C 1
ATOM 838 O O . THR A 1 104 ? 6.223 -7.445 -24.438 1 42.19 104 THR A O 1
ATOM 841 N N . PHE A 1 105 ? 7.688 -6.109 -24.719 1 40.41 105 PHE A N 1
ATOM 842 C CA . PHE A 1 105 ? 7.035 -5.465 -25.859 1 40.41 105 PHE A CA 1
ATOM 843 C C . PHE A 1 105 ? 7.125 -6.34 -27.094 1 40.41 105 PHE A C 1
ATOM 845 O O . PHE A 1 105 ? 6.891 -5.871 -28.219 1 40.41 105 PHE A O 1
ATOM 852 N N . GLY A 1 106 ? 7.887 -7.461 -27.203 1 33.12 106 GLY A N 1
ATOM 853 C CA . GLY A 1 106 ? 8.094 -7.992 -28.531 1 33.12 106 GLY A CA 1
ATOM 854 C C . GLY A 1 106 ? 6.797 -8.383 -29.234 1 33.12 106 GLY A C 1
ATOM 855 O O . GLY A 1 106 ? 6.082 -9.273 -28.75 1 33.12 106 GLY A O 1
ATOM 856 N N . LEU A 1 107 ? 5.992 -7.465 -29.688 1 31.67 107 LEU A N 1
ATOM 857 C CA . LEU A 1 107 ? 5.324 -7.73 -30.953 1 31.67 107 LEU A CA 1
ATOM 858 C C . LEU A 1 107 ? 6.203 -8.586 -31.859 1 31.67 107 LEU A C 1
ATOM 860 O O . LEU A 1 107 ? 7.348 -8.219 -32.156 1 31.67 107 LEU A O 1
ATOM 864 N N . ILE A 1 108 ? 6.254 -9.93 -31.672 1 24.23 108 ILE A N 1
ATOM 865 C CA . ILE A 1 108 ? 6.121 -10.625 -32.938 1 24.23 108 ILE A CA 1
ATOM 866 C C . ILE A 1 108 ? 4.785 -10.266 -33.594 1 24.23 108 ILE A C 1
ATOM 868 O O . ILE A 1 108 ? 3.77 -10.141 -32.906 1 24.23 108 ILE A O 1
ATOM 872 N N . SER B 1 1 ? 15.977 24.547 -17.922 1 24.25 1 SER B N 1
ATOM 873 C CA . SER B 1 1 ? 15.164 24.781 -16.719 1 24.25 1 SER B CA 1
ATOM 874 C C . SER B 1 1 ? 14.922 23.484 -15.961 1 24.25 1 SER B C 1
ATOM 876 O O . SER B 1 1 ? 14.461 22.5 -16.531 1 24.25 1 SER B O 1
ATOM 878 N N . PRO B 1 2 ? 15.758 23.141 -14.852 1 30.33 2 PRO B N 1
ATOM 879 C CA . PRO B 1 2 ? 16.109 21.828 -14.312 1 30.33 2 PRO B CA 1
ATOM 880 C C . PRO B 1 2 ? 14.891 21.047 -13.812 1 30.33 2 PRO B C 1
ATOM 882 O O . PRO B 1 2 ? 15.039 20.062 -13.102 1 30.33 2 PRO B O 1
ATOM 885 N N . ASN B 1 3 ? 13.773 21.734 -13.859 1 29.91 3 ASN B N 1
ATOM 886 C CA . ASN B 1 3 ? 12.516 21.469 -13.164 1 29.91 3 ASN B CA 1
ATOM 887 C C . ASN B 1 3 ? 11.922 20.125 -13.578 1 29.91 3 ASN B C 1
ATOM 889 O O . ASN B 1 3 ? 10.859 19.734 -13.094 1 29.91 3 ASN B O 1
ATOM 893 N N . ASN B 1 4 ? 12.047 19.875 -14.852 1 31.58 4 ASN B N 1
ATOM 894 C CA . ASN B 1 4 ? 11.25 18.844 -15.492 1 31.58 4 ASN B CA 1
ATOM 895 C C . ASN B 1 4 ? 11.57 17.453 -14.93 1 31.58 4 ASN B C 1
ATOM 897 O O . ASN B 1 4 ? 11.117 16.453 -15.469 1 31.58 4 ASN B O 1
ATOM 901 N N . ILE B 1 5 ? 12.812 17.375 -14.5 1 29.3 5 ILE B N 1
ATOM 902 C CA . ILE B 1 5 ? 13.281 16.016 -14.242 1 29.3 5 ILE B CA 1
ATOM 903 C C . ILE B 1 5 ? 12.367 15.336 -13.219 1 29.3 5 ILE B C 1
ATOM 905 O O . ILE B 1 5 ? 12.031 14.164 -13.359 1 29.3 5 ILE B O 1
ATOM 909 N N . TYR B 1 6 ? 12.266 15.984 -11.984 1 32.91 6 TYR B N 1
ATOM 910 C CA . TYR B 1 6 ? 11.648 15.375 -10.812 1 32.91 6 TYR B CA 1
ATOM 911 C C . TYR B 1 6 ? 10.156 15.172 -11.031 1 32.91 6 TYR B C 1
ATOM 913 O O . TYR B 1 6 ? 9.445 14.734 -10.125 1 32.91 6 TYR B O 1
ATOM 921 N N . LYS B 1 7 ? 9.508 15.914 -11.898 1 34.19 7 LYS B N 1
ATOM 922 C CA . LYS B 1 7 ? 8.086 15.719 -12.156 1 34.19 7 LYS B CA 1
ATOM 923 C C . LYS B 1 7 ? 7.789 14.273 -12.531 1 34.19 7 LYS B C 1
ATOM 925 O O . LYS B 1 7 ? 6.676 13.789 -12.328 1 34.19 7 LYS B O 1
ATOM 930 N N . ASN B 1 8 ? 8.602 13.828 -13.453 1 33.75 8 ASN B N 1
ATOM 931 C CA . ASN B 1 8 ? 8.359 12.453 -13.875 1 33.75 8 ASN B CA 1
ATOM 932 C C . ASN B 1 8 ? 8.57 11.469 -12.734 1 33.75 8 ASN B C 1
ATOM 934 O O . ASN B 1 8 ? 8.953 10.32 -12.961 1 33.75 8 ASN B O 1
ATOM 938 N N . SER B 1 9 ? 9.055 11.992 -11.633 1 36.19 9 SER B N 1
ATOM 939 C CA . SER B 1 9 ? 9.18 10.969 -10.602 1 36.19 9 SER B CA 1
ATOM 940 C C . SER B 1 9 ? 7.98 10.023 -10.609 1 36.19 9 SER B C 1
ATOM 942 O O . SER B 1 9 ? 6.863 10.43 -10.273 1 36.19 9 SER B O 1
ATOM 944 N N . HIS B 1 10 ? 7.832 9.438 -11.719 1 37.75 10 HIS B N 1
ATOM 945 C CA . HIS B 1 10 ? 7.031 8.219 -11.766 1 37.75 10 HIS B CA 1
ATOM 946 C C . HIS B 1 10 ? 6.941 7.566 -10.391 1 37.75 10 HIS B C 1
ATOM 948 O O . HIS B 1 10 ? 7.871 6.875 -9.969 1 37.75 10 HIS B O 1
ATOM 954 N N . ILE B 1 11 ? 6.715 8.32 -9.453 1 42.16 11 ILE B N 1
ATOM 955 C CA . ILE B 1 11 ? 6.488 7.414 -8.328 1 42.16 11 ILE B CA 1
ATOM 956 C C . ILE B 1 11 ? 5.785 6.148 -8.82 1 42.16 11 ILE B C 1
ATOM 958 O O . ILE B 1 11 ? 4.625 6.199 -9.234 1 42.16 11 ILE B O 1
ATOM 962 N N . TRP B 1 12 ? 6.41 5.344 -9.688 1 45.5 12 TRP B N 1
ATOM 963 C CA . TRP B 1 12 ? 6.125 4.031 -10.25 1 45.5 12 TRP B CA 1
ATOM 964 C C . TRP B 1 12 ? 4.852 3.443 -9.648 1 45.5 12 TRP B C 1
ATOM 966 O O . TRP B 1 12 ? 4.012 2.898 -10.367 1 45.5 12 TRP B O 1
ATOM 976 N N . GLY B 1 13 ? 4.891 3.146 -8.383 1 50.19 13 GLY B N 1
ATOM 977 C CA . GLY B 1 13 ? 4.031 2.24 -7.637 1 50.19 13 GLY B CA 1
ATOM 978 C C . GLY B 1 13 ? 2.65 2.807 -7.375 1 50.19 13 GLY B C 1
ATOM 979 O O . GLY B 1 13 ? 1.914 2.297 -6.527 1 50.19 13 GLY B O 1
ATOM 980 N N . LYS B 1 14 ? 2.373 4.016 -7.977 1 61.28 14 LYS B N 1
ATOM 981 C CA . LYS B 1 14 ? 1.266 4.719 -7.336 1 61.28 14 LYS B CA 1
ATOM 982 C C . LYS B 1 14 ? -0.035 4.52 -8.109 1 61.28 14 LYS B C 1
ATOM 984 O O . LYS B 1 14 ? -1.009 5.242 -7.895 1 61.28 14 LYS B O 1
ATOM 989 N N . TYR B 1 15 ? -0.046 3.688 -9.07 1 76.62 15 TYR B N 1
ATOM 990 C CA . TYR B 1 15 ? -1.369 3.662 -9.68 1 76.62 15 TYR B CA 1
ATOM 991 C C . TYR B 1 15 ? -2.434 3.268 -8.664 1 76.62 15 TYR B C 1
ATOM 993 O O . TYR B 1 15 ? -2.242 2.328 -7.887 1 76.62 15 TYR B O 1
ATOM 1001 N N . GLY B 1 16 ? -3.428 4.043 -8.641 1 87.44 16 GLY B N 1
ATOM 1002 C CA . GLY B 1 16 ? -4.559 3.795 -7.758 1 87.44 16 GLY B CA 1
ATOM 1003 C C . GLY B 1 16 ? -4.312 4.254 -6.332 1 87.44 16 GLY B C 1
ATOM 1004 O O . GLY B 1 16 ? -5.043 3.869 -5.418 1 87.44 16 GLY B O 1
ATOM 1005 N N . GLN B 1 17 ? -3.26 4.945 -6.203 1 90.25 17 GLN B N 1
ATOM 1006 C CA . GLN B 1 17 ? -2.938 5.441 -4.867 1 90.25 17 GLN B CA 1
ATOM 1007 C C . GLN B 1 17 ? -2.918 6.965 -4.836 1 90.25 17 GLN B C 1
ATOM 1009 O O . GLN B 1 17 ? -2.746 7.613 -5.871 1 90.25 17 GLN B O 1
ATOM 1014 N N . GLU B 1 18 ? -3.219 7.559 -3.672 1 93.5 18 GLU B N 1
ATOM 1015 C CA . GLU B 1 18 ? -3.232 9.008 -3.479 1 93.5 18 GLU B CA 1
ATOM 1016 C C . GLU B 1 18 ? -2.721 9.383 -2.09 1 93.5 18 GLU B C 1
ATOM 1018 O O . GLU B 1 18 ? -3.01 8.695 -1.109 1 93.5 18 GLU B O 1
ATOM 1023 N N . TYR B 1 19 ? -1.926 10.43 -2.082 1 95.5 19 TYR B N 1
ATOM 1024 C CA . TYR B 1 19 ? -1.636 11.016 -0.777 1 95.5 19 TYR B CA 1
ATOM 1025 C C . TYR B 1 19 ? -2.857 11.734 -0.218 1 95.5 19 TYR B C 1
ATOM 1027 O O . TYR B 1 19 ? -3.68 12.25 -0.976 1 95.5 19 TYR B O 1
ATOM 1035 N N . ALA B 1 20 ? -2.895 11.773 1.079 1 97.56 20 ALA B N 1
ATOM 1036 C CA . ALA B 1 20 ? -4.055 12.406 1.707 1 97.56 20 ALA B CA 1
ATOM 1037 C C . ALA B 1 20 ? -3.705 12.93 3.098 1 97.56 20 ALA B C 1
ATOM 1039 O O . ALA B 1 20 ? -2.711 12.508 3.695 1 97.56 20 ALA B O 1
ATOM 1040 N N . GLN B 1 21 ? -4.547 13.898 3.553 1 98.19 21 GLN B N 1
ATOM 1041 C CA . GLN B 1 21 ? -4.508 14.406 4.918 1 98.19 21 GLN B CA 1
ATOM 1042 C C . GLN B 1 21 ? -5.691 13.891 5.73 1 98.19 21 GLN B C 1
ATOM 1044 O O . GLN B 1 21 ? -6.84 13.984 5.293 1 98.19 21 GLN B O 1
ATOM 1049 N N . VAL B 1 22 ? -5.359 13.32 6.887 1 98.38 22 VAL B N 1
ATOM 1050 C CA . VAL B 1 22 ? -6.441 12.867 7.75 1 98.38 22 VAL B CA 1
ATOM 1051 C C . VAL B 1 22 ? -7.219 14.07 8.281 1 98.38 22 VAL B C 1
ATOM 1053 O O . VAL B 1 22 ? -6.633 14.984 8.867 1 98.38 22 VAL B O 1
ATOM 1056 N N . ILE B 1 23 ? -8.5 14.008 8.125 1 98.25 23 ILE B N 1
ATOM 1057 C CA . ILE B 1 23 ? -9.359 15.102 8.555 1 98.25 23 ILE B CA 1
ATOM 1058 C C . ILE B 1 23 ? -9.992 14.766 9.906 1 98.25 23 ILE B C 1
ATOM 1060 O O . ILE B 1 23 ? -10.211 15.648 10.734 1 98.25 23 ILE B O 1
ATOM 1064 N N . LYS B 1 24 ? -10.352 13.5 10.031 1 98.38 24 LYS B N 1
ATOM 1065 C CA . LYS B 1 24 ? -11.047 13.094 11.25 1 98.38 24 LYS B CA 1
ATOM 1066 C C . LYS B 1 24 ? -10.977 11.586 11.445 1 98.38 24 LYS B C 1
ATOM 1068 O O . LYS B 1 24 ? -11.125 10.82 10.492 1 98.38 24 LYS B O 1
ATOM 1073 N N . MET B 1 25 ? -10.859 11.273 12.766 1 98.12 25 MET B N 1
ATOM 1074 C CA . MET B 1 25 ? -10.953 9.859 13.125 1 98.12 25 MET B CA 1
ATOM 1075 C C . MET B 1 25 ? -12.398 9.461 13.406 1 98.12 25 MET B C 1
ATOM 1077 O O . MET B 1 25 ? -13.133 10.188 14.07 1 98.12 25 MET B O 1
ATOM 1081 N N . LEU B 1 26 ? -12.789 8.266 12.906 1 97.75 26 LEU B N 1
ATOM 1082 C CA . LEU B 1 26 ? -14.18 7.848 13.055 1 97.75 26 LEU B CA 1
ATOM 1083 C C . LEU B 1 26 ? -14.297 6.664 14.008 1 97.75 26 LEU B C 1
ATOM 1085 O O . LEU B 1 26 ? -15.383 6.363 14.5 1 97.75 26 LEU B O 1
ATOM 1089 N N . GLY B 1 27 ? -13.195 6.027 14.227 1 95.81 27 GLY B N 1
ATOM 1090 C CA . GLY B 1 27 ? -13.203 4.859 15.086 1 95.81 27 GLY B CA 1
ATOM 1091 C C . GLY B 1 27 ? -13.367 3.555 14.328 1 95.81 27 GLY B C 1
ATOM 1092 O O . GLY B 1 27 ? -13.664 3.561 13.133 1 95.81 27 GLY B O 1
ATOM 1093 N N . ASN B 1 28 ? -13.039 2.447 14.969 1 94.62 28 ASN B N 1
ATOM 1094 C CA . ASN B 1 28 ? -13.148 1.11 14.398 1 94.62 28 ASN B CA 1
ATOM 1095 C C . ASN B 1 28 ? -12.336 0.984 13.109 1 94.62 28 ASN B C 1
ATOM 1097 O O . ASN B 1 28 ? -12.836 0.478 12.102 1 94.62 28 ASN B O 1
ATOM 1101 N N . GLY B 1 29 ? -11.188 1.655 13.055 1 94 29 GLY B N 1
ATOM 1102 C CA . GLY B 1 29 ? -10.297 1.561 11.906 1 94 29 GLY B CA 1
ATOM 1103 C C . GLY B 1 29 ? -10.719 2.432 10.742 1 94 29 GLY B C 1
ATOM 1104 O O . GLY B 1 29 ? -10.352 2.17 9.594 1 94 29 GLY B O 1
ATOM 1105 N N . ARG B 1 30 ? -11.508 3.316 11.016 1 97.38 30 ARG B N 1
ATOM 1106 C CA . ARG B 1 30 ? -11.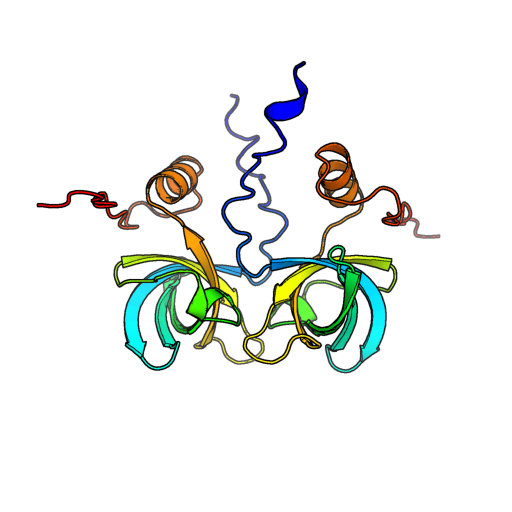992 4.191 9.953 1 97.38 30 ARG B CA 1
ATOM 1107 C C . ARG B 1 30 ? -11.602 5.641 10.211 1 97.38 30 ARG B C 1
ATOM 1109 O O . ARG B 1 30 ? -11.422 6.043 11.367 1 97.38 30 ARG B O 1
ATOM 1116 N N . LEU B 1 31 ? -11.391 6.355 9.164 1 98.44 31 LEU B N 1
ATOM 1117 C CA . LEU B 1 31 ? -11.125 7.789 9.219 1 98.44 31 LEU B CA 1
ATOM 1118 C C . LEU B 1 31 ? -11.609 8.484 7.953 1 98.44 31 LEU B C 1
ATOM 1120 O O . LEU B 1 31 ? -11.938 7.82 6.969 1 98.44 31 LEU B O 1
ATOM 1124 N N . GLU B 1 32 ? -11.766 9.727 7.988 1 98.81 32 GLU B N 1
ATOM 1125 C CA . GLU B 1 32 ? -11.969 10.578 6.824 1 98.81 32 GLU B CA 1
ATOM 1126 C C . GLU B 1 32 ? -10.688 11.305 6.434 1 98.81 32 GLU B C 1
ATOM 1128 O O . GLU B 1 32 ? -9.992 11.852 7.293 1 98.81 32 GLU B O 1
ATOM 1133 N N . ALA B 1 33 ? -10.43 11.281 5.16 1 98.69 33 ALA B N 1
ATOM 1134 C CA . ALA B 1 33 ? -9.219 11.953 4.684 1 98.69 33 ALA B CA 1
ATOM 1135 C C . ALA B 1 33 ? -9.516 12.797 3.447 1 98.69 33 ALA B C 1
ATOM 1137 O O . ALA B 1 33 ? -10.359 12.438 2.629 1 98.69 33 ALA B O 1
ATOM 1138 N N . LEU B 1 34 ? -8.828 13.883 3.328 1 98.38 34 LEU B N 1
ATOM 1139 C CA . LEU B 1 34 ? -8.812 14.688 2.111 1 98.38 34 LEU B CA 1
ATOM 1140 C C . LEU B 1 34 ? -7.617 14.336 1.237 1 98.38 34 LEU B C 1
ATOM 1142 O O . LEU B 1 34 ? -6.473 14.617 1.604 1 98.38 34 LEU B O 1
ATOM 1146 N N . CYS B 1 35 ? -7.988 13.727 0.132 1 97.56 35 CYS B N 1
ATOM 1147 C CA . CYS B 1 35 ? -6.926 13.406 -0.814 1 97.56 35 CYS B CA 1
ATOM 1148 C C . CYS B 1 35 ? -6.473 14.648 -1.569 1 97.56 35 CYS B C 1
ATOM 1150 O O . CYS B 1 35 ? -7.266 15.57 -1.785 1 97.56 35 CYS B O 1
ATOM 1152 N N . PHE B 1 36 ? -5.281 14.633 -2.014 1 95.75 36 PHE B N 1
ATOM 1153 C CA . PHE B 1 36 ? -4.742 15.844 -2.613 1 95.75 36 PHE B CA 1
ATOM 1154 C C . PHE B 1 36 ? -5.121 15.938 -4.086 1 95.75 36 PHE B C 1
ATOM 1156 O O . PHE B 1 36 ? -4.715 16.875 -4.781 1 95.75 36 PHE B O 1
ATOM 1163 N N . ASP B 1 37 ? -5.906 14.977 -4.473 1 94.19 37 ASP B N 1
ATOM 1164 C CA . ASP B 1 37 ? -6.637 15.164 -5.723 1 94.19 37 ASP B CA 1
ATOM 1165 C C . ASP B 1 37 ? -7.902 15.992 -5.5 1 94.19 37 ASP B C 1
ATOM 1167 O O . ASP B 1 37 ? -8.672 16.219 -6.434 1 94.19 37 ASP B O 1
ATOM 1171 N N . GLY B 1 38 ? -8.164 16.266 -4.242 1 95.81 38 GLY B N 1
ATOM 1172 C CA . GLY B 1 38 ? -9.258 17.172 -3.896 1 95.81 38 GLY B CA 1
ATOM 1173 C C . GLY B 1 38 ? -10.492 16.438 -3.4 1 95.81 38 GLY B C 1
ATOM 1174 O O . GLY B 1 38 ? -11.477 17.078 -3.008 1 95.81 38 GLY B O 1
ATOM 1175 N N . VAL B 1 39 ? -10.422 15.148 -3.305 1 97.31 39 VAL B N 1
ATOM 1176 C CA . VAL B 1 39 ? -11.609 14.375 -2.947 1 97.31 39 VAL B CA 1
ATOM 1177 C C . VAL B 1 39 ? -11.516 13.938 -1.487 1 97.31 39 VAL B C 1
ATOM 1179 O O . VAL B 1 39 ? -10.484 13.422 -1.051 1 97.31 39 VAL B O 1
ATOM 1182 N N . LYS B 1 40 ? -12.586 14.211 -0.808 1 98.25 40 LYS B N 1
ATOM 1183 C CA . LYS B 1 40 ? -12.711 13.688 0.549 1 98.25 40 LYS B CA 1
ATOM 1184 C C . LYS B 1 40 ? -13.234 12.258 0.535 1 98.25 40 LYS B C 1
ATOM 1186 O O . LYS B 1 40 ? -14.227 11.953 -0.129 1 98.25 40 LYS B O 1
ATOM 1191 N N . ARG B 1 41 ? -12.547 11.391 1.251 1 98.56 41 ARG B N 1
ATOM 1192 C CA . ARG B 1 41 ? -12.93 9.984 1.196 1 98.56 41 ARG B CA 1
ATOM 1193 C C . ARG B 1 41 ? -13.008 9.383 2.596 1 98.56 41 ARG B C 1
ATOM 1195 O O . ARG B 1 41 ? -12.211 9.727 3.473 1 98.56 41 ARG B O 1
ATOM 1202 N N . LEU B 1 42 ? -13.984 8.43 2.801 1 98.38 42 LEU B N 1
ATOM 1203 C CA . LEU B 1 42 ? -13.984 7.52 3.941 1 98.38 42 LEU B CA 1
ATOM 1204 C C . LEU B 1 42 ? -12.93 6.426 3.762 1 98.38 42 LEU B C 1
ATOM 1206 O O . LEU B 1 42 ? -12.969 5.68 2.781 1 98.38 42 LEU B O 1
ATOM 1210 N N . CYS B 1 43 ? -12.062 6.332 4.711 1 97.81 43 CYS B N 1
ATOM 1211 C CA . CYS B 1 43 ? -10.938 5.41 4.566 1 97.81 43 CYS B CA 1
ATOM 1212 C C . CYS B 1 43 ? -10.969 4.344 5.652 1 97.81 43 CYS B C 1
ATOM 1214 O O . CYS B 1 43 ? -11.383 4.609 6.781 1 97.81 43 CYS B O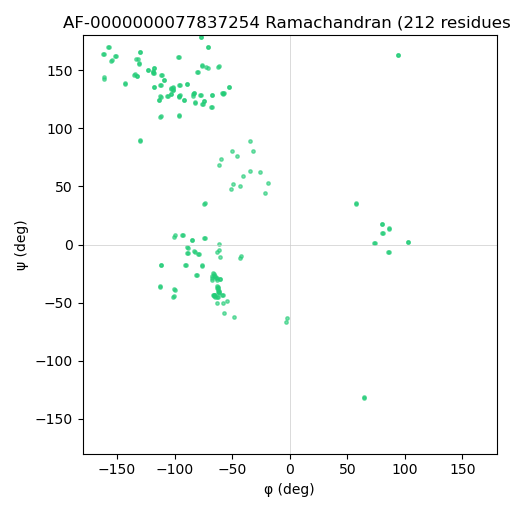 1
ATOM 1216 N N . HIS B 1 44 ? -10.477 3.182 5.215 1 94.94 44 HIS B N 1
ATOM 1217 C CA . HIS B 1 44 ? -10.289 2.082 6.152 1 94.94 44 HIS B CA 1
ATOM 1218 C C . HIS B 1 44 ? -8.805 1.778 6.352 1 94.94 44 HIS B C 1
ATOM 1220 O O . HIS B 1 44 ? -8.055 1.679 5.383 1 94.94 44 HIS B O 1
ATOM 1226 N N . ILE B 1 45 ? -8.445 1.759 7.625 1 93.94 45 ILE B N 1
ATOM 1227 C CA . ILE B 1 45 ? -7.07 1.377 7.938 1 93.94 45 ILE B CA 1
ATOM 1228 C C . ILE B 1 45 ? -6.914 -0.137 7.812 1 93.94 45 ILE B C 1
ATOM 1230 O O . ILE B 1 45 ? -7.504 -0.894 8.586 1 93.94 45 ILE B O 1
ATOM 1234 N N . ARG B 1 46 ? -6.039 -0.497 6.969 1 84.69 46 ARG B N 1
ATOM 1235 C CA . ARG B 1 46 ? -6.039 -1.907 6.594 1 84.69 46 ARG B CA 1
ATOM 1236 C C . ARG B 1 46 ? -5.035 -2.695 7.43 1 84.69 46 ARG B C 1
ATOM 1238 O O . ARG B 1 46 ? -3.936 -2.211 7.707 1 84.69 46 ARG B O 1
ATOM 1245 N N . GLY B 1 47 ? -5.566 -3.865 7.82 1 83.38 47 GLY B N 1
ATOM 1246 C CA . GLY B 1 47 ? -4.723 -4.965 8.266 1 83.38 47 GLY B CA 1
ATOM 1247 C C . GLY B 1 47 ? -3.955 -4.652 9.531 1 83.38 47 GLY B C 1
ATOM 1248 O O . GLY B 1 47 ? -4.535 -4.191 10.516 1 83.38 47 GLY B O 1
ATOM 1249 N N . LYS B 1 48 ? -2.697 -4.977 9.367 1 87.25 48 LYS B N 1
ATOM 1250 C CA . LYS B 1 48 ? -1.805 -4.902 10.523 1 87.25 48 LYS B CA 1
ATOM 1251 C C . LYS B 1 48 ? -1.369 -3.465 10.789 1 87.25 48 LYS B C 1
ATOM 1253 O O . LYS B 1 48 ? -0.861 -3.156 11.867 1 87.25 48 LYS B O 1
ATOM 1258 N N . LEU B 1 49 ? -1.713 -2.637 9.875 1 86.94 49 LEU B N 1
ATOM 1259 C CA . LEU B 1 49 ? -1.437 -1.223 10.109 1 86.94 49 LEU B CA 1
ATOM 1260 C C . LEU B 1 49 ? -2.209 -0.707 11.32 1 86.94 49 LEU B C 1
ATOM 1262 O O . LEU B 1 49 ? -1.709 0.139 12.062 1 86.94 49 LEU B O 1
ATOM 1266 N N . ARG B 1 50 ? -3.361 -1.183 11.492 1 88.62 50 ARG B N 1
ATOM 1267 C CA . ARG B 1 50 ? -4.215 -0.718 12.578 1 88.62 50 ARG B CA 1
ATOM 1268 C C . ARG B 1 50 ? -3.598 -1.035 13.93 1 88.62 50 ARG B C 1
ATOM 1270 O O . ARG B 1 50 ? -3.787 -0.289 14.898 1 88.62 50 ARG B O 1
ATOM 1277 N N . LYS B 1 51 ? -2.871 -2.076 13.984 1 86.5 51 LYS B N 1
ATOM 1278 C CA . LYS B 1 51 ? -2.299 -2.514 15.25 1 86.5 51 LYS B CA 1
ATOM 1279 C C . LYS B 1 51 ? -0.923 -1.894 15.477 1 86.5 51 LYS B C 1
ATOM 1281 O O . LYS B 1 51 ? -0.467 -1.78 16.625 1 86.5 51 LYS B O 1
ATOM 1286 N N . LYS B 1 52 ? -0.38 -1.431 14.453 1 85.12 52 LYS B N 1
ATOM 1287 C CA . LYS B 1 52 ? 1.034 -1.083 14.57 1 85.12 52 LYS B CA 1
ATOM 1288 C C . LYS B 1 52 ? 1.237 0.427 14.469 1 85.12 52 LYS B C 1
ATOM 1290 O O . LYS B 1 52 ? 2.166 0.974 15.07 1 85.12 52 LYS B O 1
ATOM 1295 N N . VAL B 1 53 ? 0.503 1.047 13.703 1 85.94 53 VAL B N 1
ATOM 1296 C CA . VAL B 1 53 ? 0.747 2.463 13.453 1 85.94 53 VAL B CA 1
ATOM 1297 C C . VAL B 1 53 ? -0.405 3.295 14.008 1 85.94 53 VAL B C 1
ATOM 1299 O O . VAL B 1 53 ? -1.567 3.07 13.664 1 85.94 53 VAL B O 1
ATOM 1302 N N . TRP B 1 54 ? -0.066 4.188 14.828 1 90.12 54 TRP B N 1
ATOM 1303 C CA . TRP B 1 54 ? -1.054 5.137 15.328 1 90.12 54 TRP B CA 1
ATOM 1304 C C . TRP B 1 54 ? -1.262 6.277 14.336 1 90.12 54 TRP B C 1
ATOM 1306 O O . TRP B 1 54 ? -0.305 6.949 13.945 1 90.12 54 TRP B O 1
ATOM 1316 N N . ILE B 1 55 ? -2.422 6.395 13.953 1 93.81 55 ILE B N 1
ATOM 1317 C CA . ILE B 1 55 ? -2.783 7.453 13.016 1 93.81 55 ILE B CA 1
ATOM 1318 C C . ILE B 1 55 ?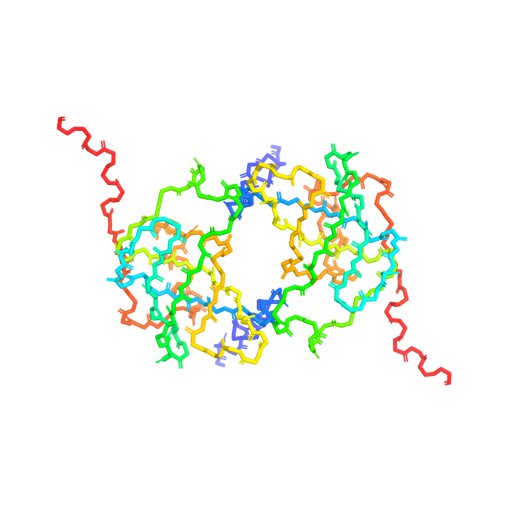 -3.676 8.477 13.719 1 93.81 55 ILE B C 1
ATOM 1320 O O . ILE B 1 55 ? -4.613 8.109 14.43 1 93.81 55 ILE B O 1
ATOM 1324 N N . ASN B 1 56 ? -3.4 9.773 13.461 1 95.94 56 ASN B N 1
ATOM 1325 C CA . ASN B 1 56 ? -4.141 10.875 14.07 1 95.94 56 ASN B CA 1
ATOM 1326 C C . ASN B 1 56 ? -4.613 11.883 13.023 1 95.94 56 ASN B C 1
ATOM 1328 O O . ASN B 1 56 ? -4.184 11.836 11.875 1 95.94 56 ASN B O 1
ATOM 1332 N N . THR B 1 57 ? -5.531 12.727 13.445 1 96.94 57 THR B N 1
ATOM 1333 C CA . THR B 1 57 ? -5.938 13.859 12.617 1 96.94 57 THR B CA 1
ATOM 1334 C C . THR B 1 57 ? -4.727 14.672 12.172 1 96.94 57 THR B C 1
ATOM 1336 O O . THR B 1 57 ? -3.797 14.883 12.953 1 96.94 57 THR B O 1
ATOM 1339 N N . SER B 1 58 ? -4.688 15.055 10.914 1 97.31 58 SER B N 1
ATOM 1340 C CA . SER B 1 58 ? -3.707 15.914 10.258 1 97.31 58 SER B CA 1
ATOM 1341 C C . SER B 1 58 ? -2.5 15.117 9.781 1 97.31 58 SER B C 1
ATOM 1343 O O . SER B 1 58 ? -1.64 15.641 9.078 1 97.31 58 SER B O 1
ATOM 1345 N N . ASP B 1 59 ? -2.477 13.852 10.141 1 96.25 59 ASP B N 1
ATOM 1346 C CA . ASP B 1 59 ? -1.397 13.023 9.609 1 96.25 59 ASP B CA 1
ATOM 1347 C C . ASP B 1 59 ? -1.464 12.945 8.086 1 96.25 59 ASP B C 1
ATOM 1349 O O . ASP B 1 59 ? -2.535 13.109 7.5 1 96.25 59 ASP B O 1
ATOM 1353 N N . ILE B 1 60 ? -0.253 12.734 7.512 1 96.25 60 ILE B N 1
ATOM 1354 C CA . ILE B 1 60 ? -0.15 12.477 6.082 1 96.25 60 ILE B CA 1
ATOM 1355 C C . ILE B 1 60 ? -0.108 10.969 5.832 1 96.25 60 ILE B C 1
ATOM 1357 O O . ILE B 1 60 ? 0.667 10.25 6.465 1 96.25 60 ILE B O 1
ATOM 1361 N N . ILE B 1 61 ? -1.022 10.5 4.887 1 95.19 61 ILE B N 1
ATOM 1362 C CA . ILE B 1 61 ? -1.128 9.078 4.609 1 95.19 61 ILE B CA 1
ATOM 1363 C C . ILE B 1 61 ? -1.148 8.844 3.1 1 95.19 61 ILE B C 1
ATOM 1365 O O . ILE B 1 61 ? -1.358 9.773 2.324 1 95.19 61 ILE B O 1
ATOM 1369 N N . LEU B 1 62 ? -0.828 7.621 2.748 1 92.88 62 LEU B N 1
ATOM 1370 C CA . LEU B 1 62 ? -1.084 7.094 1.413 1 92.88 62 LEU B CA 1
ATOM 1371 C C . LEU B 1 62 ? -2.32 6.199 1.41 1 92.88 62 LEU B C 1
ATOM 1373 O O . LEU B 1 62 ? -2.463 5.328 2.273 1 92.88 62 LEU B O 1
ATOM 1377 N N . VAL B 1 63 ? -3.182 6.402 0.458 1 95.06 63 VAL B N 1
ATOM 1378 C CA . VAL B 1 63 ? -4.383 5.574 0.407 1 95.06 63 VAL B CA 1
ATOM 1379 C C . VAL B 1 63 ? -4.469 4.871 -0.945 1 95.06 63 VAL B C 1
ATOM 1381 O O . VAL B 1 63 ? -3.98 5.387 -1.953 1 95.06 63 VAL B O 1
ATOM 1384 N N . GLY B 1 64 ? -5.047 3.748 -0.953 1 93.44 64 GLY B N 1
ATOM 1385 C CA . GLY B 1 64 ? -5.43 3.035 -2.162 1 93.44 64 GLY B CA 1
ATOM 1386 C C . GLY B 1 64 ? -6.879 3.264 -2.557 1 93.44 64 GLY B C 1
ATOM 1387 O O . GLY B 1 64 ? -7.793 2.982 -1.778 1 93.44 64 GLY B O 1
ATOM 1388 N N . LEU B 1 65 ? -7.027 3.664 -3.766 1 94.31 65 LEU B N 1
ATOM 1389 C CA . LEU B 1 65 ? -8.367 3.984 -4.234 1 94.31 65 LEU B CA 1
ATOM 1390 C C . LEU B 1 65 ? -9.133 2.715 -4.605 1 94.31 65 LEU B C 1
ATOM 1392 O O . LEU B 1 65 ? -8.539 1.751 -5.098 1 94.31 65 LEU B O 1
ATOM 1396 N N . ARG B 1 66 ? -10.492 2.771 -4.414 1 91.88 66 ARG B N 1
ATOM 1397 C CA . ARG B 1 66 ? -11.336 1.609 -4.68 1 91.88 66 ARG B CA 1
ATOM 1398 C C . ARG B 1 66 ? -11.961 1.694 -6.07 1 91.88 66 ARG B C 1
ATOM 1400 O O . ARG B 1 66 ? -12.109 2.785 -6.625 1 91.88 66 ARG B O 1
ATOM 1407 N N . ASP B 1 67 ? -12.398 0.467 -6.504 1 88.38 67 ASP B N 1
ATOM 1408 C CA . ASP B 1 67 ? -13.148 0.392 -7.754 1 88.38 67 ASP B CA 1
ATOM 1409 C C . ASP B 1 67 ? -14.625 0.696 -7.527 1 88.38 67 ASP B C 1
ATOM 1411 O O . ASP B 1 67 ? -15.258 0.109 -6.645 1 88.38 67 ASP B O 1
ATOM 1415 N N . TYR B 1 68 ? -15.172 1.509 -8.219 1 89.56 68 TYR B N 1
ATOM 1416 C CA . TYR B 1 68 ? -16.594 1.794 -8.289 1 89.56 68 TYR B CA 1
ATOM 1417 C C . TYR B 1 68 ? -17.062 2.551 -7.047 1 89.56 68 TYR B C 1
ATOM 1419 O O . TYR B 1 68 ? -18.266 2.693 -6.812 1 89.56 68 TYR B O 1
ATOM 1427 N N . GLN B 1 69 ? -16.188 2.887 -6.07 1 93.56 69 GLN B N 1
ATOM 1428 C CA . GLN B 1 69 ? -16.484 3.676 -4.879 1 93.56 69 GLN B CA 1
ATOM 1429 C C . GLN B 1 69 ? -15.477 4.809 -4.703 1 93.56 69 GLN B C 1
ATOM 1431 O O . GLN B 1 69 ? -14.594 4.734 -3.846 1 93.56 69 GLN B O 1
ATOM 1436 N N . ASP B 1 70 ? -15.82 5.867 -5.297 1 93.44 70 ASP B N 1
ATOM 1437 C CA . ASP B 1 70 ? -14.852 6.961 -5.363 1 93.44 70 ASP B CA 1
ATOM 1438 C C . ASP B 1 70 ? -14.758 7.684 -4.02 1 93.44 70 ASP B C 1
ATOM 1440 O O . ASP B 1 70 ? -13.773 8.375 -3.754 1 93.44 70 ASP B O 1
ATOM 1444 N N . ASN B 1 71 ? -15.75 7.469 -3.23 1 97 71 ASN B N 1
ATOM 1445 C CA . ASN B 1 71 ? -15.781 8.172 -1.952 1 97 71 ASN B CA 1
ATOM 1446 C C . ASN B 1 71 ? -15.148 7.336 -0.841 1 97 71 ASN B C 1
ATOM 1448 O O . ASN B 1 71 ? -15.203 7.715 0.331 1 97 71 ASN B O 1
ATOM 1452 N N . LYS B 1 72 ? -14.539 6.227 -1.201 1 96.56 72 LYS B N 1
ATOM 1453 C CA . LYS B 1 72 ? -13.891 5.367 -0.216 1 96.56 72 LYS B CA 1
ATOM 1454 C C . LYS B 1 72 ? -12.469 5.008 -0.646 1 96.56 72 LYS B C 1
ATOM 1456 O O . LYS B 1 72 ? -12.148 5.031 -1.837 1 96.56 72 LYS B O 1
ATOM 1461 N N . ALA B 1 73 ? -11.609 4.676 0.337 1 96.19 73 ALA B N 1
ATOM 1462 C CA . ALA B 1 73 ? -10.227 4.27 0.081 1 96.19 73 ALA B CA 1
ATOM 1463 C C . ALA B 1 73 ? -9.68 3.436 1.235 1 96.19 73 ALA B C 1
ATOM 1465 O O . ALA B 1 73 ? -10.336 3.281 2.268 1 96.19 73 ALA B O 1
ATOM 1466 N N . ASP B 1 74 ? -8.523 2.84 1.032 1 93.94 74 ASP B N 1
ATOM 1467 C CA . ASP B 1 74 ? -7.832 2.068 2.059 1 93.94 74 ASP B CA 1
ATOM 1468 C C . ASP B 1 74 ? -6.48 2.691 2.395 1 93.94 74 ASP B C 1
ATOM 1470 O O . ASP B 1 74 ? -5.711 3.043 1.497 1 93.94 74 ASP B O 1
ATOM 1474 N N . VAL B 1 75 ? -6.234 2.746 3.652 1 94.62 75 VAL B N 1
ATOM 1475 C CA . VAL B 1 75 ? -4.965 3.324 4.074 1 94.62 75 VAL B CA 1
ATOM 1476 C C . VAL B 1 75 ? -3.842 2.309 3.871 1 94.62 75 VAL B C 1
ATOM 1478 O O . VAL B 1 75 ? -3.936 1.169 4.332 1 94.62 75 VAL B O 1
ATOM 1481 N N . ILE B 1 76 ? -2.91 2.734 3.27 1 90.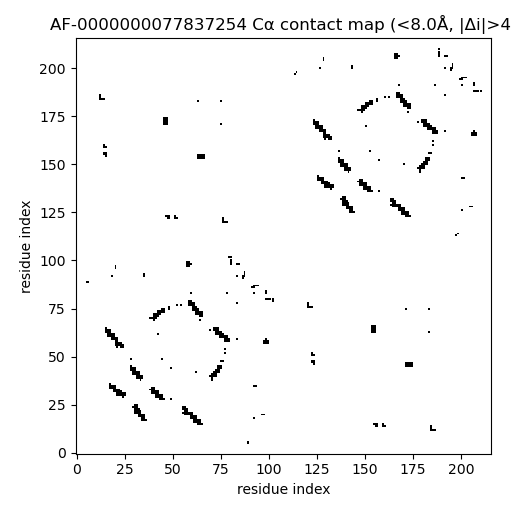06 76 ILE B N 1
ATOM 1482 C CA . ILE B 1 76 ? -1.773 1.879 2.943 1 90.06 76 ILE B CA 1
ATOM 1483 C C . ILE B 1 76 ? -0.63 2.146 3.918 1 90.06 76 ILE B C 1
ATOM 1485 O O . ILE B 1 76 ? 0.009 1.213 4.41 1 90.06 76 ILE B O 1
ATOM 1489 N N . LEU B 1 77 ? -0.335 3.43 4.211 1 90.25 77 LEU B N 1
ATOM 1490 C CA . LEU B 1 77 ? 0.729 3.754 5.156 1 90.25 77 LEU B CA 1
ATOM 1491 C C . LEU B 1 77 ? 0.595 5.188 5.652 1 90.25 77 LEU B C 1
ATOM 1493 O O . LEU B 1 77 ? -0.15 5.984 5.074 1 90.25 77 LEU B O 1
ATOM 1497 N N . LYS B 1 78 ? 1.29 5.441 6.719 1 92.44 78 LYS B N 1
ATOM 1498 C CA . LYS B 1 78 ? 1.42 6.77 7.309 1 92.44 78 LYS B CA 1
ATOM 1499 C C . LYS B 1 78 ? 2.828 7.324 7.109 1 92.44 78 LYS B C 1
ATOM 1501 O O . LYS B 1 78 ? 3.811 6.586 7.215 1 92.44 78 LYS B O 1
ATOM 1506 N N . TYR B 1 79 ? 2.928 8.602 6.852 1 92.81 79 TYR B N 1
ATOM 1507 C CA . TYR B 1 79 ? 4.211 9.297 6.773 1 92.81 79 TYR B CA 1
ATOM 1508 C C . TYR B 1 79 ? 4.469 10.102 8.039 1 92.81 79 TYR B C 1
ATOM 1510 O O . TYR B 1 79 ? 3.58 10.805 8.523 1 92.81 79 TYR B O 1
ATOM 1518 N N . ASN B 1 80 ? 5.703 9.945 8.516 1 90.31 80 ASN B N 1
ATOM 1519 C CA . ASN B 1 80 ? 6.07 10.844 9.602 1 90.31 80 ASN B CA 1
ATOM 1520 C C . ASN B 1 80 ? 6.406 12.242 9.094 1 90.31 80 ASN B C 1
ATOM 1522 O O . ASN B 1 80 ? 6.402 12.477 7.883 1 90.31 80 ASN B O 1
ATOM 1526 N N . ALA B 1 81 ? 6.719 13.109 10.008 1 92.19 81 ALA B N 1
ATOM 1527 C CA . ALA B 1 81 ? 6.91 14.516 9.648 1 92.19 81 ALA B CA 1
ATOM 1528 C C . ALA B 1 81 ? 8.078 14.68 8.68 1 92.19 81 ALA B C 1
ATOM 1530 O O . ALA B 1 81 ? 7.984 15.43 7.707 1 92.19 81 ALA B O 1
ATOM 1531 N N . ASP B 1 82 ? 9.227 13.977 9 1 90 82 ASP B N 1
ATOM 1532 C CA . ASP B 1 82 ? 10.391 14.078 8.125 1 90 82 ASP B CA 1
ATOM 1533 C C . ASP B 1 82 ? 10.07 13.539 6.73 1 90 82 ASP B C 1
ATOM 1535 O O . ASP B 1 82 ? 10.453 14.141 5.727 1 90 82 ASP B O 1
ATOM 1539 N N . GLU B 1 83 ? 9.32 12.461 6.688 1 89.75 83 GLU B N 1
ATOM 1540 C CA . GLU B 1 83 ? 8.914 11.875 5.414 1 89.75 83 GLU B CA 1
ATOM 1541 C C . GLU B 1 83 ? 7.977 12.805 4.652 1 89.75 83 GLU B C 1
ATOM 1543 O O . GLU B 1 83 ? 8.133 13 3.445 1 89.75 83 GLU B O 1
ATOM 1548 N N . ALA B 1 84 ? 7.082 13.352 5.328 1 92.88 84 ALA B N 1
ATOM 1549 C CA . ALA B 1 84 ? 6.129 14.289 4.727 1 92.88 84 ALA B CA 1
ATOM 1550 C C . ALA B 1 84 ? 6.844 15.516 4.172 1 92.88 84 ALA B C 1
ATOM 1552 O O . ALA B 1 84 ? 6.508 16 3.09 1 92.88 84 ALA B O 1
ATOM 1553 N N . ARG B 1 85 ? 7.824 15.961 4.832 1 94.12 85 ARG B N 1
ATOM 1554 C CA . ARG B 1 85 ? 8.602 17.094 4.352 1 94.12 85 ARG B CA 1
ATOM 1555 C C . ARG B 1 85 ? 9.336 16.75 3.061 1 94.12 85 ARG B C 1
ATOM 1557 O O . ARG B 1 85 ? 9.406 17.578 2.141 1 94.12 85 ARG B O 1
ATOM 1564 N N . SER B 1 86 ? 9.914 15.594 3.104 1 91.81 86 SER B N 1
ATOM 1565 C CA . SER B 1 86 ? 10.594 15.125 1.899 1 91.81 86 SER B CA 1
ATOM 1566 C C . SER B 1 86 ? 9.633 15.055 0.715 1 91.81 86 SER B C 1
ATOM 1568 O O . SER B 1 86 ? 9.977 15.469 -0.393 1 91.81 86 SER B O 1
ATOM 1570 N N . LEU B 1 87 ? 8.445 14.539 0.968 1 91.31 87 LEU B N 1
ATOM 1571 C CA . LEU B 1 87 ? 7.434 14.469 -0.079 1 91.31 87 LEU B CA 1
ATOM 1572 C C . LEU B 1 87 ? 7.07 15.859 -0.584 1 91.31 87 LEU B C 1
ATOM 1574 O O . LEU B 1 87 ? 6.895 16.062 -1.788 1 91.31 87 LEU B O 1
ATOM 1578 N N . LYS B 1 88 ? 6.957 16.719 0.279 1 91.62 88 LYS B N 1
ATOM 1579 C CA . LYS B 1 88 ? 6.645 18.094 -0.089 1 91.62 88 LYS B CA 1
ATOM 1580 C C . LYS B 1 88 ? 7.777 18.719 -0.907 1 91.62 88 LYS B C 1
ATOM 1582 O O . LYS B 1 88 ? 7.527 19.375 -1.924 1 91.62 88 LYS B O 1
ATOM 1587 N N . ALA B 1 89 ? 8.977 18.484 -0.485 1 91.81 89 ALA B N 1
ATOM 1588 C CA . ALA B 1 89 ? 10.156 19.016 -1.17 1 91.81 89 ALA B CA 1
ATOM 1589 C C . ALA B 1 89 ? 10.234 18.5 -2.604 1 91.81 89 ALA B C 1
ATOM 1591 O O . ALA B 1 89 ? 10.68 19.219 -3.504 1 91.81 89 ALA B O 1
ATOM 1592 N N . TYR B 1 90 ? 9.711 17.328 -2.793 1 90.5 90 TYR B N 1
ATOM 1593 C CA . TYR B 1 90 ? 9.75 16.719 -4.117 1 90.5 90 TYR B CA 1
ATOM 1594 C C . TYR B 1 90 ? 8.531 17.109 -4.938 1 90.5 90 TYR B C 1
ATOM 1596 O O . TYR B 1 90 ? 8.359 16.656 -6.07 1 90.5 90 TYR B O 1
ATOM 1604 N N . GLY B 1 91 ? 7.652 17.859 -4.344 1 90.94 91 GLY B N 1
ATOM 1605 C CA . GLY B 1 91 ? 6.488 18.359 -5.055 1 90.94 91 GLY B CA 1
ATOM 1606 C C . GLY B 1 91 ? 5.324 17.391 -5.047 1 90.94 91 GLY B C 1
ATOM 1607 O O . GLY B 1 91 ? 4.359 17.562 -5.801 1 90.94 91 GLY B O 1
ATOM 1608 N N . GLU B 1 92 ? 5.445 16.375 -4.164 1 90.62 92 GLU B N 1
ATOM 1609 C CA . GLU B 1 92 ? 4.402 15.352 -4.117 1 90.62 92 GLU B CA 1
ATOM 1610 C C . GLU B 1 92 ? 3.199 15.836 -3.309 1 90.62 92 GLU B C 1
ATOM 1612 O O . GLU B 1 92 ? 2.08 15.352 -3.508 1 90.62 92 GLU B O 1
ATOM 1617 N N . LEU B 1 93 ? 3.465 16.703 -2.428 1 94.75 93 LEU B N 1
ATOM 1618 C CA . LEU B 1 93 ? 2.389 17.266 -1.621 1 94.75 93 LEU B CA 1
ATOM 1619 C C . LEU B 1 93 ? 2.16 18.734 -1.97 1 94.75 93 LEU B C 1
ATOM 1621 O O . LEU B 1 93 ? 3.105 19.453 -2.293 1 94.75 93 LEU B O 1
ATOM 1625 N N . PRO B 1 94 ? 0.948 19.141 -1.908 1 94.5 94 PRO B N 1
ATOM 1626 C CA . PRO B 1 94 ? 0.668 20.562 -2.16 1 94.5 94 PRO B CA 1
ATOM 1627 C C . PRO B 1 94 ? 1.148 21.469 -1.028 1 94.5 94 PRO B C 1
ATOM 1629 O O . PRO B 1 94 ? 1.468 20.984 0.061 1 94.5 94 PRO B O 1
ATOM 1632 N N . GLU B 1 95 ? 1.125 22.75 -1.271 1 91.06 95 GLU B N 1
ATOM 1633 C CA . GLU B 1 95 ? 1.604 23.75 -0.318 1 91.06 95 GLU B CA 1
ATOM 1634 C C . GLU B 1 95 ? 0.74 23.766 0.94 1 91.06 95 GLU B C 1
ATOM 1636 O O . GLU B 1 95 ? 1.238 24.031 2.037 1 91.06 95 GLU B O 1
ATOM 1641 N N . HIS B 1 96 ? -0.398 23.406 0.791 1 91.12 96 HIS B N 1
ATOM 1642 C CA . HIS B 1 96 ? -1.329 23.578 1.902 1 91.12 96 HIS B CA 1
ATOM 1643 C C . HIS B 1 96 ? -1.306 22.359 2.82 1 91.12 96 HIS B C 1
ATOM 1645 O O . HIS B 1 96 ? -1.954 22.344 3.869 1 91.12 96 HIS B O 1
ATOM 1651 N N . ALA B 1 97 ? -0.614 21.359 2.402 1 93.38 97 ALA B N 1
ATOM 1652 C CA . ALA B 1 97 ? -0.501 20.188 3.279 1 93.38 97 ALA B CA 1
ATOM 1653 C C . ALA B 1 97 ? 0.1 20.578 4.629 1 93.38 97 ALA B C 1
ATOM 1655 O O . ALA B 1 97 ? 1.127 21.25 4.684 1 93.38 97 ALA B O 1
ATOM 1656 N N . LYS B 1 98 ? -0.575 20.156 5.668 1 93.38 98 LYS B N 1
ATOM 1657 C CA . LYS B 1 98 ? -0.097 20.453 7.016 1 93.38 98 LYS B CA 1
ATOM 1658 C C . LYS B 1 98 ? 0.811 19.328 7.531 1 93.38 98 LYS B C 1
ATOM 1660 O O . LYS B 1 98 ? 0.438 18.156 7.5 1 93.38 98 LYS B O 1
ATOM 1665 N N . ILE B 1 99 ? 1.956 19.75 7.898 1 92.31 99 ILE B N 1
ATOM 1666 C CA . ILE B 1 99 ? 2.883 18.766 8.461 1 92.31 99 ILE B CA 1
ATOM 1667 C C . ILE B 1 99 ? 3.115 19.062 9.938 1 92.31 99 ILE B C 1
ATOM 1669 O O . ILE B 1 99 ? 3.582 20.156 10.289 1 92.31 99 ILE B O 1
ATOM 1673 N N . ASN B 1 100 ? 2.576 18.172 10.758 1 75.5 100 ASN B N 1
ATOM 1674 C CA . ASN B 1 100 ? 2.709 18.375 12.195 1 75.5 100 ASN B CA 1
ATOM 1675 C C . ASN B 1 100 ? 4.16 18.219 12.648 1 75.5 100 ASN B C 1
ATOM 1677 O O . ASN B 1 100 ? 4.859 17.312 12.219 1 75.5 100 ASN B O 1
ATOM 1681 N N . GLU B 1 101 ? 4.742 19.297 13.211 1 64.38 101 GLU B N 1
ATOM 1682 C CA . GLU B 1 101 ? 6.094 19.25 13.758 1 64.38 101 GLU B CA 1
ATOM 1683 C C . GLU B 1 101 ? 6.164 18.359 14.992 1 64.38 101 GLU B C 1
ATOM 1685 O O . GLU B 1 101 ? 7.246 17.906 15.367 1 64.38 101 GLU B O 1
ATOM 1690 N N . THR B 1 102 ? 5.148 18.219 15.773 1 53.84 102 THR B N 1
ATOM 1691 C CA . THR B 1 102 ? 5.27 17.703 17.125 1 53.84 102 THR B CA 1
ATOM 1692 C C . THR B 1 102 ? 5.52 16.203 17.125 1 53.84 102 THR B C 1
ATOM 1694 O O . THR B 1 102 ? 4.586 15.414 16.953 1 53.84 102 THR B O 1
ATOM 1697 N N . ASP B 1 103 ? 6.18 15.586 16.328 1 49.19 103 ASP B N 1
ATOM 1698 C CA . ASP B 1 103 ? 6.418 14.273 16.906 1 49.19 103 ASP B CA 1
ATOM 1699 C C . ASP B 1 103 ? 6.93 14.383 18.344 1 49.19 103 ASP B C 1
ATOM 1701 O O . ASP B 1 103 ? 8.102 14.695 18.562 1 49.19 103 ASP B O 1
ATOM 1705 N N . THR B 1 104 ? 6.285 15.094 19.203 1 42.28 104 THR B N 1
ATOM 1706 C CA . THR B 1 104 ? 6.699 15.312 20.594 1 42.28 104 THR B CA 1
ATOM 1707 C C . THR B 1 104 ? 7.121 14 21.234 1 42.28 104 THR B C 1
ATOM 1709 O O . THR B 1 104 ? 6.301 13.094 21.422 1 42.28 104 THR B O 1
ATOM 1712 N N . PHE B 1 105 ? 8.203 13.453 21 1 40.22 105 PHE B N 1
ATOM 1713 C CA . PHE B 1 105 ? 8.719 12.695 22.125 1 40.22 105 PHE B CA 1
ATOM 1714 C C . PHE B 1 105 ? 8.555 13.477 23.422 1 40.22 105 PHE B C 1
ATOM 1716 O O . PHE B 1 105 ? 9.148 13.125 24.438 1 40.22 105 PHE B O 1
ATOM 1723 N N . GLY B 1 106 ? 8.211 14.766 23.469 1 33.62 106 GLY B N 1
ATOM 1724 C CA . GLY B 1 106 ? 8.367 15.469 24.734 1 33.62 106 GLY B CA 1
ATOM 1725 C C . GLY B 1 106 ? 7.523 14.883 25.844 1 33.62 106 GLY B C 1
ATOM 1726 O O . GLY B 1 106 ? 6.293 14.906 25.781 1 33.62 106 GLY B O 1
ATOM 1727 N N . LEU B 1 107 ? 7.812 13.68 26.328 1 32.34 107 LEU B N 1
ATOM 1728 C CA . LEU B 1 107 ? 7.562 13.539 27.75 1 32.34 107 LEU B CA 1
ATOM 1729 C C . LEU B 1 107 ? 7.844 14.852 28.484 1 32.34 107 LEU B C 1
ATOM 1731 O O . LEU B 1 107 ? 8.914 15.438 28.328 1 32.34 107 LEU B O 1
ATOM 1735 N N . ILE B 1 108 ? 6.863 15.742 28.625 1 23.94 108 ILE B N 1
ATOM 1736 C CA . ILE B 1 108 ? 6.793 16.266 29.984 1 23.94 108 ILE B CA 1
ATOM 1737 C C . ILE B 1 108 ? 6.707 15.117 30.984 1 23.94 108 ILE B C 1
ATOM 1739 O O . ILE B 1 108 ? 6 14.141 30.75 1 23.94 108 ILE B O 1
#

Solvent-accessible surface area (backbone atoms only — not comparable to full-atom values): 12097 Å² total; per-residue (Å²): 128,89,64,63,62,64,65,65,51,57,67,72,59,39,66,41,44,45,51,27,35,30,68,37,77,70,54,96,52,29,30,35,27,40,29,77,88,72,49,63,24,47,29,34,46,43,31,35,34,60,79,70,52,90,81,55,67,46,38,40,31,36,28,36,34,40,63,98,34,82,53,33,32,33,40,64,38,70,47,51,49,71,54,46,49,52,37,37,74,66,62,74,41,62,90,80,62,65,71,61,80,70,76,62,77,68,74,123,127,87,67,65,63,62,68,62,56,60,66,74,63,40,67,41,45,43,51,27,34,29,70,37,77,70,54,95,52,30,30,35,28,39,28,79,88,72,49,64,22,47,28,36,47,44,32,35,33,61,78,70,50,90,80,54,65,46,36,40,31,36,28,36,35,40,63,96,35,82,52,33,33,33,40,61,36,68,46,53,50,72,54,46,49,53,38,37,74,62,63,73,40,62,89,78,62,64,70,62,78,71,75,64,77,68,72,124

Nearest PDB structures (foldseek):
  8ppl-assembly1_Iq  TM=8.463E-01  e=1.143E-15  Homo sapiens
  2oqk-assembly1_A  TM=9.722E-01  e=4.710E-13  Cryptosporidium parvum Iowa II
  3jam-assembly1_i  TM=9.532E-01  e=1.378E-13  Saccharomyces cerevisiae
  6fyy-assembly1_i  TM=9.155E-01  e=4.710E-13  Saccharomyces cerevisiae
  4bts-assembly1_C0  TM=9.641E-01  e=2.058E-12  Tetrahymena thermophila SB210

Sequence (216 aa):
SPNNIYKNSHIWGKYGQEYAQVIKMLGNGRLEALCFDGVKRLCHIRGKLRKKVWINTSDIILVGLRDYQDNKADVILKYNADEARSLKAYGELPEHAKINETDTFGLISPNNIYKNSHIWGKYGQEYAQVIKMLGNGRLEALCFDGVKRLCHIRGKLRKKVWINTSDIILVGLRDYQDNKADVILKYNADEARSLKAYGELPEHAKINETDTFGLI

Radius of gyration: 17.92 Å; Cα contacts (8 Å, |Δi|>4): 412; chains: 2; bounding box: 49×43×63 Å

Foldseek 3Di:
DPQCPLVVVVCVPDVQKFKWFFAADDDPQWTWTQTQVGAIAIEGEDDCCVVPPDDDGLWIFMWGADPPCRRYTYTDDTDALVRVVVCVVSVNHDPPRDRDPPPPPPPD/DPLPPLVPVCCVPAVQKFKWFFAADDDPQWTWTQTQVGAIAIEGEDDCCVVPPDDDGLWIFMWGADPPCRRYTYTDDTDALVRVVVCVVSVNHDPPRDRDPPPPPPPD